Protein AF-A0A9W9TQ96-F1 (afdb_monomer)

Radius of gyration: 59.5 Å; Cα contacts (8 Å, |Δi|>4): 85; chains: 1; bounding box: 110×72×199 Å

Solvent-accessible surface area (backbone atoms only — not comparable to full-atom values): 18310 Å² total; per-residue (Å²): 114,75,78,74,66,70,73,60,79,77,81,79,85,74,82,75,82,78,77,88,79,83,79,90,72,86,70,76,79,71,71,74,72,72,69,78,64,53,67,69,57,56,53,45,54,52,48,52,52,51,49,52,49,50,51,54,54,51,74,69,47,56,66,54,67,71,70,69,52,92,70,80,41,70,44,57,50,63,65,48,47,53,54,26,65,69,45,84,51,71,67,60,19,51,51,42,42,51,51,49,42,52,51,49,45,45,49,68,76,59,58,52,93,82,51,45,74,45,73,85,66,69,81,80,81,86,76,59,67,68,59,55,51,50,50,52,51,49,53,52,51,54,54,67,30,71,71,42,44,54,51,50,50,54,46,59,71,44,40,63,58,54,49,49,69,74,49,71,83,47,58,92,92,72,55,78,90,61,68,81,89,61,73,78,46,65,65,58,56,50,51,50,52,48,52,53,50,50,53,49,50,52,52,49,50,57,48,49,54,52,47,54,55,48,50,55,51,48,46,67,69,42,43,62,55,52,52,51,49,53,53,51,51,50,52,52,51,52,49,61,63,46,50,58,54,54,49,53,51,49,52,52,50,52,53,48,51,55,53,48,55,53,49,50,52,54,51,51,51,51,52,52,52,52,51,53,51,50,52,50,54,50,49,54,50,51,52,51,49,49,53,54,46,52,55,48,52,49,51,49,56,54,47,61,67,70,75,64,87,135

Structure (mmCIF, N/CA/C/O backbone):
data_AF-A0A9W9TQ96-F1
#
_entry.id   AF-A0A9W9TQ96-F1
#
loop_
_atom_site.group_PDB
_atom_site.id
_atom_site.type_symbol
_atom_site.label_atom_id
_atom_site.label_alt_id
_atom_site.label_comp_id
_atom_site.label_asym_id
_atom_site.label_entity_id
_atom_site.label_seq_id
_atom_site.pdbx_PDB_ins_code
_atom_site.Cartn_x
_atom_site.Cartn_y
_atom_site.Cartn_z
_atom_site.occupancy
_atom_site.B_iso_or_equiv
_atom_site.auth_seq_id
_atom_site.auth_comp_id
_atom_site.auth_asym_id
_atom_site.auth_atom_id
_atom_site.pdbx_PDB_model_num
ATOM 1 N N . MET A 1 1 ? -35.117 -12.604 -42.918 1.00 52.28 1 MET A N 1
ATOM 2 C CA . MET A 1 1 ? -34.162 -13.330 -43.789 1.00 52.28 1 MET A CA 1
ATOM 3 C C . MET A 1 1 ? -34.848 -14.292 -44.761 1.00 52.28 1 MET A C 1
ATOM 5 O O . MET A 1 1 ? -34.537 -14.222 -45.936 1.00 52.28 1 MET A O 1
ATOM 9 N N . ARG A 1 2 ? -35.831 -15.108 -44.345 1.00 55.12 2 ARG A N 1
ATOM 10 C CA . ARG A 1 2 ? -36.585 -15.999 -45.261 1.00 55.12 2 ARG A CA 1
ATOM 11 C C . ARG A 1 2 ? -37.381 -15.284 -46.371 1.00 55.12 2 ARG A C 1
ATOM 13 O O . ARG A 1 2 ? -37.448 -15.789 -47.480 1.00 55.12 2 ARG A O 1
ATOM 20 N N . SER A 1 3 ? -37.916 -14.089 -46.113 1.00 61.00 3 SER A N 1
ATOM 21 C CA . SER A 1 3 ? -38.713 -13.326 -47.092 1.00 61.00 3 SER A CA 1
ATOM 22 C C . SER A 1 3 ? -37.901 -12.654 -48.208 1.00 61.00 3 SER A C 1
ATOM 24 O O . SER A 1 3 ? -38.461 -12.354 -49.253 1.00 61.00 3 SER A O 1
ATOM 26 N N . LYS A 1 4 ? -36.589 -12.443 -48.018 1.00 59.44 4 LYS A N 1
ATOM 27 C CA . LYS A 1 4 ? -35.688 -11.864 -49.038 1.00 59.44 4 LYS A CA 1
ATOM 28 C C . LYS A 1 4 ? -35.038 -12.918 -49.948 1.00 59.44 4 LYS A C 1
ATOM 30 O O . LYS A 1 4 ? -34.460 -12.559 -50.961 1.00 59.44 4 LYS A O 1
ATOM 35 N N . LEU A 1 5 ? -35.131 -14.201 -49.591 1.00 63.69 5 LEU A N 1
ATOM 36 C CA . LEU A 1 5 ? -34.611 -15.322 -50.389 1.00 63.69 5 LEU A CA 1
ATOM 37 C C . LEU A 1 5 ? -35.667 -15.905 -51.343 1.00 63.69 5 LEU A C 1
ATOM 39 O O . LEU A 1 5 ? -35.321 -16.613 -52.279 1.00 63.69 5 LEU A O 1
ATOM 43 N N . ALA A 1 6 ? -36.947 -15.586 -51.129 1.00 67.94 6 ALA A N 1
ATOM 44 C CA . ALA A 1 6 ? -38.057 -16.033 -51.972 1.00 67.94 6 ALA A CA 1
ATOM 45 C C . ALA A 1 6 ? -38.288 -15.149 -53.216 1.00 67.94 6 ALA A C 1
ATOM 47 O O . ALA A 1 6 ? -39.098 -15.501 -54.067 1.00 67.94 6 ALA A O 1
ATOM 48 N N . SER A 1 7 ? -37.598 -14.006 -53.326 1.00 66.44 7 SER A N 1
ATOM 49 C CA . SER A 1 7 ? -37.696 -13.077 -54.463 1.00 66.44 7 SER A CA 1
ATOM 50 C C . SER A 1 7 ? -36.652 -13.330 -55.554 1.00 66.44 7 SER A C 1
ATOM 52 O O . SER A 1 7 ? -36.502 -12.506 -56.454 1.00 66.44 7 SER A O 1
ATOM 54 N N . LEU A 1 8 ? -35.892 -14.424 -55.465 1.00 69.94 8 LEU A N 1
ATOM 55 C CA . LEU A 1 8 ? -34.982 -14.816 -56.534 1.00 69.94 8 LEU A CA 1
ATOM 56 C C . LEU A 1 8 ? -35.781 -15.510 -57.652 1.00 69.94 8 LEU A C 1
ATOM 58 O O . LEU A 1 8 ? -36.627 -16.357 -57.353 1.00 69.94 8 LEU A O 1
ATOM 62 N N . PRO A 1 9 ? -35.550 -15.162 -58.931 1.00 71.00 9 PRO A N 1
ATOM 63 C CA . PRO A 1 9 ? -36.181 -15.839 -60.058 1.00 71.00 9 PRO A CA 1
ATOM 64 C C . PRO A 1 9 ? -35.856 -17.334 -60.012 1.00 71.00 9 PRO A C 1
ATOM 66 O O . PRO A 1 9 ? -34.697 -17.706 -59.827 1.00 71.00 9 PRO A O 1
ATOM 69 N N . LYS A 1 10 ? -36.871 -18.192 -60.167 1.00 59.75 10 LYS A N 1
ATOM 70 C CA . LYS A 1 10 ? -36.666 -19.646 -60.220 1.00 59.75 10 LYS A CA 1
ATOM 71 C C . LYS A 1 10 ? -35.694 -19.973 -61.368 1.00 59.75 10 LYS A C 1
ATOM 73 O O . LYS A 1 10 ? -35.897 -19.442 -62.465 1.00 59.75 10 LYS A O 1
ATOM 78 N N . PRO A 1 11 ? -34.646 -20.783 -61.132 1.00 55.72 11 PRO A N 1
ATOM 79 C CA . PRO A 1 11 ? -33.676 -21.122 -62.165 1.00 55.72 11 PRO A CA 1
ATOM 80 C C . PRO A 1 11 ? -34.399 -21.803 -63.330 1.00 55.72 11 PRO A C 1
ATOM 82 O O . PRO A 1 11 ? -35.224 -22.690 -63.121 1.00 55.72 11 PRO A O 1
ATOM 85 N N . LYS A 1 12 ? -34.137 -21.327 -64.550 1.00 55.12 12 LYS A N 1
ATOM 86 C CA . LYS A 1 12 ? -34.630 -21.957 -65.776 1.00 55.12 12 LYS A CA 1
ATOM 87 C C . LYS A 1 12 ? -33.955 -23.318 -65.893 1.00 55.12 12 LYS A C 1
ATOM 89 O O . LYS A 1 12 ? -32.728 -23.373 -65.901 1.00 55.12 12 LYS A O 1
ATOM 94 N N . GLU A 1 13 ? -34.745 -24.381 -65.975 1.00 44.72 13 GLU A N 1
ATOM 95 C CA . GLU A 1 13 ? -34.245 -25.699 -66.349 1.00 44.72 13 GLU A CA 1
ATOM 96 C C . GLU A 1 13 ? -33.780 -25.621 -67.803 1.00 44.72 13 GLU A C 1
ATOM 98 O O . GLU A 1 13 ? -34.578 -25.547 -68.733 1.00 44.72 13 GLU A O 1
ATOM 103 N N . THR A 1 14 ? -32.471 -25.504 -67.993 1.00 50.50 14 THR A N 1
ATOM 104 C CA . THR A 1 14 ? -31.840 -25.799 -69.273 1.00 50.50 14 THR A CA 1
ATOM 105 C C . THR A 1 14 ? -31.638 -27.303 -69.304 1.00 50.50 14 THR A C 1
ATOM 107 O O . THR A 1 14 ? -30.780 -27.823 -68.590 1.00 50.50 14 THR A O 1
ATOM 110 N N . GLU A 1 15 ? -32.476 -27.982 -70.078 1.00 45.94 15 GLU A N 1
ATOM 111 C CA . GLU A 1 15 ? -32.269 -29.359 -70.506 1.00 45.94 15 GLU A CA 1
ATOM 112 C C . GLU A 1 15 ? -30.919 -29.411 -71.228 1.00 45.94 15 GLU A C 1
ATOM 114 O O . GLU A 1 15 ? -30.747 -28.847 -72.307 1.00 45.94 15 GLU A O 1
ATOM 119 N N . TRP A 1 16 ? -29.919 -30.000 -70.578 1.00 53.12 16 TRP A N 1
ATOM 120 C CA . TRP A 1 16 ? -28.674 -30.347 -71.242 1.00 53.12 16 TRP A CA 1
ATOM 121 C C . TRP A 1 16 ? -28.936 -31.663 -71.971 1.00 53.12 16 TRP A C 1
ATOM 123 O O . TRP A 1 16 ? -28.964 -32.721 -71.343 1.00 53.12 16 TRP A O 1
ATOM 133 N N . GLU A 1 17 ? -29.192 -31.577 -73.279 1.00 46.12 17 GLU A N 1
ATOM 134 C CA . GLU A 1 17 ? -29.116 -32.717 -74.193 1.00 46.12 17 GLU A CA 1
ATOM 135 C C . GLU A 1 17 ? -27.707 -33.309 -74.078 1.00 46.12 17 GLU A C 1
ATOM 137 O O . GLU A 1 17 ? -26.712 -32.721 -74.503 1.00 46.12 17 GLU A O 1
ATOM 142 N N . LEU A 1 18 ? -27.625 -34.447 -73.394 1.00 46.25 18 LEU A N 1
ATOM 143 C CA . LEU A 1 18 ? -26.407 -35.216 -73.224 1.00 46.25 18 LEU A CA 1
ATOM 144 C C . LEU A 1 18 ? -26.160 -35.966 -74.539 1.00 46.25 18 LEU A C 1
ATOM 146 O O . LEU A 1 18 ? -26.698 -37.053 -74.746 1.00 46.25 18 LEU A O 1
ATOM 150 N N . GLU A 1 19 ? -25.398 -35.353 -75.445 1.00 50.72 19 GLU A N 1
ATOM 151 C CA . GLU A 1 19 ? -24.844 -36.042 -76.610 1.00 50.72 19 GLU A CA 1
ATOM 152 C C . GLU A 1 19 ? -24.034 -37.265 -76.156 1.00 50.72 19 GLU A C 1
ATOM 154 O O . GLU A 1 19 ? -23.197 -37.207 -75.251 1.00 50.72 19 GLU A O 1
ATOM 159 N N . GLU A 1 20 ? -24.349 -38.384 -76.799 1.00 48.75 20 GLU A N 1
ATOM 160 C CA . GLU A 1 20 ? -23.811 -39.720 -76.597 1.00 48.75 20 GLU A CA 1
ATOM 161 C C . GLU A 1 20 ? -22.274 -39.763 -76.654 1.00 48.75 20 GLU A C 1
ATOM 163 O O . GLU A 1 20 ? -21.651 -39.338 -77.627 1.00 48.75 20 GLU A O 1
ATOM 168 N N . LEU A 1 21 ? -21.662 -40.397 -75.648 1.00 46.16 21 LEU A N 1
ATOM 169 C CA . LEU A 1 21 ? -20.335 -41.007 -75.757 1.00 46.16 21 LEU A CA 1
ATOM 170 C C . LEU A 1 21 ? -20.394 -42.470 -75.266 1.00 46.16 21 LEU A C 1
ATOM 172 O O . LEU A 1 21 ? -21.213 -42.805 -74.408 1.00 46.16 21 LEU A O 1
ATOM 176 N N . PRO A 1 22 ? -19.573 -43.360 -75.852 1.00 45.88 22 PRO A N 1
ATOM 177 C CA . PRO A 1 22 ? -19.890 -44.769 -76.042 1.00 45.88 22 PRO A CA 1
ATOM 178 C C . PRO A 1 22 ? -19.581 -45.661 -74.837 1.00 45.88 22 PRO A C 1
ATOM 180 O O . PRO A 1 22 ? -18.545 -45.523 -74.195 1.00 45.88 22 PRO A O 1
ATOM 183 N N . SER A 1 23 ? -20.482 -46.627 -74.633 1.00 38.91 23 SER A N 1
ATOM 184 C CA . SER A 1 23 ? -20.303 -47.964 -74.041 1.00 38.91 23 SER A CA 1
ATOM 185 C C . SER A 1 23 ? -19.209 -48.151 -72.979 1.00 38.91 23 SER A C 1
ATOM 187 O O . SER A 1 23 ? -18.040 -48.373 -73.288 1.00 38.91 23 SER A O 1
ATOM 189 N N . GLU A 1 24 ? -19.667 -48.207 -71.730 1.00 50.03 24 GLU A N 1
ATOM 190 C CA . GLU A 1 24 ? -19.480 -49.351 -70.827 1.00 50.03 24 GLU A CA 1
ATOM 191 C C . GLU A 1 24 ? -18.113 -50.059 -70.902 1.00 50.03 24 GLU A C 1
ATOM 193 O O . GLU A 1 24 ? -17.922 -51.100 -71.528 1.00 50.03 24 GLU A O 1
ATOM 198 N N . SER A 1 25 ? -17.153 -49.515 -70.165 1.00 41.09 25 SER A N 1
ATOM 199 C CA . SER A 1 25 ? -16.171 -50.323 -69.454 1.00 41.09 25 SER A CA 1
ATOM 200 C C . SER A 1 25 ? -16.275 -49.916 -67.996 1.00 41.09 25 SER A C 1
ATOM 202 O O . SER A 1 25 ? -16.004 -48.771 -67.645 1.00 41.09 25 SER A O 1
ATOM 204 N N . ALA A 1 26 ? -16.765 -50.835 -67.168 1.00 49.34 26 ALA A N 1
ATOM 205 C CA . ALA A 1 26 ? -16.783 -50.685 -65.726 1.00 49.34 26 ALA A CA 1
ATOM 206 C C . ALA A 1 26 ? -15.335 -50.544 -65.238 1.00 49.34 26 ALA A C 1
ATOM 208 O O . ALA A 1 26 ? -14.650 -51.540 -65.001 1.00 49.34 26 ALA A O 1
ATOM 209 N N . GLU A 1 27 ? -14.854 -49.308 -65.115 1.00 43.41 27 GLU A N 1
ATOM 210 C CA . GLU A 1 27 ? -13.707 -49.049 -64.262 1.00 43.41 27 GLU A CA 1
ATOM 211 C C . GLU A 1 27 ? -14.123 -49.458 -62.850 1.00 43.41 27 GLU A C 1
ATOM 213 O O . GLU A 1 27 ? -15.195 -49.050 -62.382 1.00 43.41 27 GLU A O 1
ATOM 218 N N . PRO A 1 28 ? -13.341 -50.314 -62.172 1.00 42.97 28 PRO A N 1
ATOM 219 C CA . PRO A 1 28 ? -13.634 -50.615 -60.793 1.00 42.97 28 PRO A CA 1
ATOM 220 C C . PRO A 1 28 ? -13.604 -49.273 -60.076 1.00 42.97 28 PRO A C 1
ATOM 222 O O . PRO A 1 28 ? -12.604 -48.555 -60.130 1.00 42.97 28 PRO A O 1
ATOM 225 N N . ALA A 1 29 ? -14.698 -48.936 -59.398 1.00 41.59 29 ALA A N 1
ATOM 226 C CA . ALA A 1 29 ? -14.601 -48.084 -58.239 1.00 41.59 29 ALA A CA 1
ATOM 227 C C . ALA A 1 29 ? -13.576 -48.775 -57.337 1.00 41.59 29 ALA A C 1
ATOM 229 O O . ALA A 1 29 ? -13.912 -49.681 -56.573 1.00 41.59 29 ALA A O 1
ATOM 230 N N . ALA A 1 30 ? -12.301 -48.409 -57.487 1.00 44.56 30 ALA A N 1
ATOM 231 C CA . 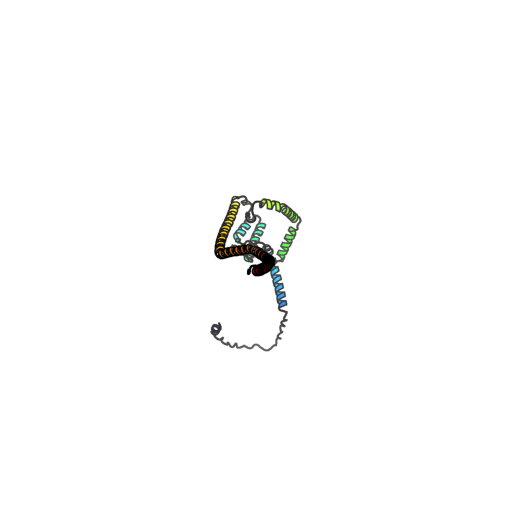ALA A 1 30 ? -11.353 -48.511 -56.415 1.00 44.56 30 ALA A CA 1
ATOM 232 C C . ALA A 1 30 ? -12.035 -47.695 -55.331 1.00 44.56 30 ALA A C 1
ATOM 234 O O . ALA A 1 30 ? -12.035 -46.464 -55.363 1.00 44.56 30 ALA A O 1
ATOM 235 N N . ALA A 1 31 ? -12.739 -48.405 -54.450 1.00 42.69 31 ALA A N 1
ATOM 236 C CA . ALA A 1 31 ? -12.974 -47.941 -53.117 1.00 42.69 31 ALA A CA 1
ATOM 237 C C . ALA A 1 31 ? -11.596 -47.460 -52.692 1.00 42.69 31 ALA A C 1
ATOM 239 O O . ALA A 1 31 ? -10.690 -48.258 -52.449 1.00 42.69 31 ALA A O 1
ATOM 240 N N . VAL A 1 32 ? -11.394 -46.144 -52.741 1.00 45.34 32 VAL A N 1
ATOM 241 C CA . VAL A 1 32 ? -10.416 -45.523 -51.884 1.00 45.34 32 VAL A CA 1
ATOM 242 C C . VAL A 1 32 ? -10.944 -45.957 -50.537 1.00 45.34 32 VAL A C 1
ATOM 244 O O . VAL A 1 32 ? -11.938 -45.417 -50.049 1.00 45.34 32 VAL A O 1
ATOM 247 N N . GLU A 1 33 ? -10.388 -47.054 -50.023 1.00 42.75 33 GLU A N 1
ATOM 248 C CA . GLU A 1 33 ? -10.386 -47.320 -48.610 1.00 42.75 33 GLU A CA 1
ATOM 249 C C . GLU A 1 33 ? -9.814 -46.027 -48.053 1.00 42.75 33 GLU A C 1
ATOM 251 O O . GLU A 1 33 ? -8.604 -45.793 -48.041 1.00 42.75 33 GLU A O 1
ATOM 256 N N . TYR A 1 34 ? -10.709 -45.114 -47.680 1.00 45.31 34 TYR A N 1
ATOM 257 C CA . TYR A 1 34 ? -10.423 -44.185 -46.627 1.00 45.31 34 TYR A CA 1
ATOM 258 C C . TYR A 1 34 ? -10.125 -45.124 -45.471 1.00 45.31 34 TYR A C 1
ATOM 260 O O . TYR A 1 34 ? -11.027 -45.540 -44.751 1.00 45.31 34 TYR A O 1
ATOM 268 N N . SER A 1 35 ? -8.861 -45.544 -45.349 1.00 49.97 35 SER A N 1
ATOM 269 C CA . SER A 1 35 ? -8.379 -45.909 -44.044 1.00 49.97 35 SER A CA 1
ATOM 270 C C . SER A 1 35 ? -8.707 -44.669 -43.230 1.00 49.97 35 SER A C 1
ATOM 272 O O . SER A 1 35 ? -8.242 -43.547 -43.495 1.00 49.97 35 SER A O 1
ATOM 274 N N . GLU A 1 36 ? -9.665 -44.838 -42.333 1.00 56.38 36 GLU A N 1
ATOM 275 C CA . GLU A 1 36 ? -9.850 -43.958 -41.206 1.00 56.38 36 GLU A CA 1
ATOM 276 C C . GLU A 1 36 ? -8.570 -44.115 -40.374 1.00 56.38 36 GLU A C 1
ATOM 278 O O . GLU A 1 36 ? -8.568 -44.714 -39.309 1.00 56.38 36 GLU A O 1
ATOM 283 N N . GLU A 1 37 ? -7.425 -43.656 -40.901 1.00 53.69 37 GLU A N 1
ATOM 284 C CA . GLU A 1 37 ? -6.328 -43.251 -40.043 1.00 53.69 37 GLU A CA 1
ATOM 285 C C . GLU A 1 37 ? -6.972 -42.273 -39.071 1.00 53.69 37 GLU A C 1
ATOM 287 O O . GLU A 1 37 ? -7.575 -41.278 -39.502 1.00 53.69 37 GLU A O 1
ATOM 292 N N . ASP A 1 38 ? -6.884 -42.613 -37.787 1.00 62.41 38 ASP A N 1
ATOM 293 C CA . ASP A 1 38 ? -7.354 -41.800 -36.679 1.00 62.41 38 ASP A CA 1
ATOM 294 C C . ASP A 1 38 ? -7.039 -40.339 -36.999 1.00 62.41 38 ASP A C 1
ATOM 296 O O . ASP A 1 38 ? -5.879 -39.979 -37.230 1.00 62.41 38 ASP A O 1
ATOM 300 N N . SER A 1 39 ? -8.054 -39.473 -37.040 1.00 73.50 39 SER A N 1
ATOM 301 C CA . SER A 1 39 ? -7.853 -38.045 -37.329 1.00 73.50 39 SER A CA 1
ATOM 302 C C . SER A 1 39 ? -6.776 -37.444 -36.414 1.00 73.50 39 SER A C 1
ATOM 304 O O . SER A 1 39 ? -6.005 -36.579 -36.820 1.00 73.50 39 SER A O 1
ATOM 306 N N . ALA A 1 40 ? -6.631 -38.010 -35.211 1.00 75.44 40 ALA A N 1
ATOM 307 C CA . ALA A 1 40 ? -5.583 -37.710 -34.250 1.00 75.44 40 ALA A CA 1
ATOM 308 C C . ALA A 1 40 ? -4.144 -38.002 -34.733 1.00 75.44 40 ALA A C 1
ATOM 310 O O . ALA A 1 40 ? -3.223 -37.299 -34.315 1.00 75.44 40 ALA A O 1
ATOM 311 N N . GLU A 1 41 ? -3.906 -39.016 -35.569 1.00 79.25 41 GLU A N 1
ATOM 312 C CA . GLU A 1 41 ? -2.582 -39.333 -36.126 1.00 79.25 41 GLU A CA 1
ATOM 313 C C . GLU A 1 41 ? -2.201 -38.402 -37.280 1.00 79.25 41 GLU A C 1
ATOM 315 O O . GLU A 1 41 ? -1.065 -37.917 -37.323 1.00 79.25 41 GLU A O 1
ATOM 320 N N . ARG A 1 42 ? -3.155 -38.067 -38.160 1.00 79.88 42 ARG A N 1
ATOM 321 C CA . ARG A 1 42 ? -2.953 -37.051 -39.209 1.00 79.88 42 ARG A CA 1
ATOM 322 C C . ARG A 1 42 ? -2.683 -35.680 -38.602 1.00 79.88 42 ARG A C 1
ATOM 324 O O . ARG A 1 42 ? -1.671 -35.063 -38.932 1.00 79.88 42 ARG A O 1
ATOM 331 N N . ASP A 1 43 ? -3.497 -35.275 -37.629 1.00 83.19 43 ASP A N 1
ATOM 332 C CA . ASP A 1 43 ? -3.316 -34.013 -36.912 1.00 83.19 43 ASP A CA 1
ATOM 333 C C . ASP A 1 43 ? -1.978 -33.971 -36.169 1.00 83.19 43 ASP A C 1
ATOM 335 O O . ASP A 1 43 ? -1.400 -32.902 -35.990 1.00 83.19 43 ASP A O 1
ATOM 339 N N . ARG A 1 44 ? -1.477 -35.110 -35.675 1.00 84.94 44 ARG A N 1
ATOM 340 C CA . ARG A 1 44 ? -0.171 -35.187 -35.003 1.00 84.94 44 ARG A CA 1
ATOM 341 C C . ARG A 1 44 ? 0.969 -35.001 -35.995 1.00 84.94 44 ARG A C 1
ATOM 343 O O . ARG A 1 44 ? 1.848 -34.185 -35.748 1.00 84.94 44 ARG A O 1
ATOM 350 N N . ARG A 1 45 ? 0.919 -35.686 -37.140 1.00 85.12 45 ARG A N 1
ATOM 351 C CA . ARG A 1 45 ? 1.918 -35.554 -38.210 1.00 85.12 45 ARG A CA 1
ATOM 352 C C . ARG A 1 45 ? 1.941 -34.139 -38.790 1.00 85.12 45 ARG A C 1
ATOM 354 O O . ARG A 1 45 ? 3.017 -33.590 -39.015 1.00 85.12 45 ARG A O 1
ATOM 361 N N . GLU A 1 46 ? 0.773 -33.533 -38.995 1.00 87.06 46 GLU A N 1
ATOM 362 C CA . GLU A 1 46 ? 0.660 -32.155 -39.476 1.00 87.06 46 GLU A CA 1
ATOM 363 C C . GLU A 1 46 ? 1.153 -31.148 -38.432 1.00 87.06 46 GLU A C 1
AT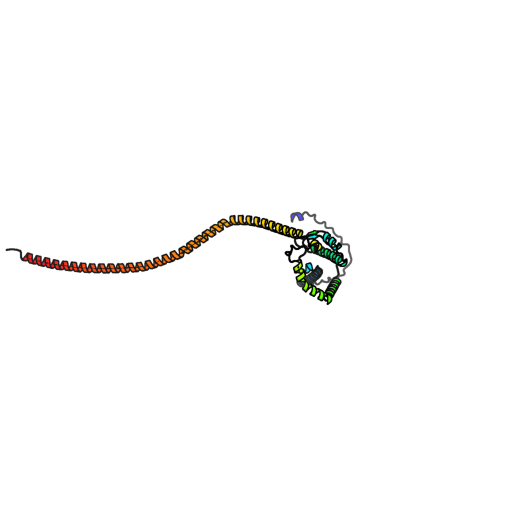OM 365 O O . GLU A 1 46 ? 1.901 -30.230 -38.774 1.00 87.06 46 GLU A O 1
ATOM 370 N N . ARG A 1 47 ? 0.819 -31.349 -37.149 1.00 86.19 47 ARG A N 1
ATOM 371 C CA . ARG A 1 47 ? 1.367 -30.541 -36.050 1.00 86.19 47 ARG A CA 1
ATOM 372 C C . ARG A 1 47 ? 2.885 -30.638 -35.985 1.00 86.19 47 ARG A C 1
ATOM 374 O O . ARG A 1 47 ? 3.539 -29.604 -35.992 1.00 86.19 47 ARG A O 1
ATOM 381 N N . GLU A 1 48 ? 3.455 -31.838 -36.026 1.00 90.75 48 GLU A N 1
ATOM 382 C CA . GLU A 1 48 ? 4.908 -32.031 -36.021 1.00 90.75 48 GLU A CA 1
ATOM 383 C C . GLU A 1 48 ? 5.585 -31.402 -37.247 1.00 90.75 48 GLU A C 1
ATOM 385 O O . GLU A 1 48 ? 6.650 -30.796 -37.126 1.00 90.75 48 GLU A O 1
ATOM 390 N N . ALA A 1 49 ? 4.984 -31.516 -38.434 1.00 90.00 49 ALA A N 1
ATOM 391 C CA . ALA A 1 49 ? 5.498 -30.881 -39.645 1.00 90.00 49 ALA A CA 1
ATOM 392 C C . ALA A 1 49 ? 5.450 -29.349 -39.537 1.00 90.00 49 ALA A C 1
ATOM 394 O O . ALA A 1 49 ? 6.425 -28.672 -39.872 1.00 90.00 49 ALA A O 1
ATOM 395 N N . ARG A 1 50 ? 4.349 -28.803 -39.009 1.00 88.12 50 ARG A N 1
ATOM 396 C CA . ARG A 1 50 ? 4.173 -27.368 -38.776 1.00 88.12 50 ARG A CA 1
ATOM 397 C C . ARG A 1 50 ? 5.128 -26.842 -37.710 1.00 88.12 50 ARG A C 1
ATOM 399 O O . ARG A 1 50 ? 5.693 -25.769 -37.891 1.00 88.12 50 ARG A O 1
ATOM 406 N N . GLU A 1 51 ? 5.349 -27.588 -36.635 1.00 88.88 51 GLU A N 1
ATOM 407 C CA . GLU A 1 51 ? 6.305 -27.248 -35.582 1.00 88.88 51 GLU A CA 1
ATOM 408 C C . GLU A 1 51 ? 7.742 -27.289 -36.102 1.00 88.88 51 GLU A C 1
ATOM 410 O O . GLU A 1 51 ? 8.496 -26.349 -35.866 1.00 88.88 51 GLU A O 1
ATOM 415 N N . LYS A 1 52 ? 8.120 -28.311 -36.881 1.00 87.75 52 LYS A N 1
ATOM 416 C CA . LYS A 1 52 ? 9.440 -28.380 -37.531 1.00 87.75 52 LYS A CA 1
ATOM 417 C C . LYS A 1 52 ? 9.651 -27.220 -38.503 1.00 87.75 52 LYS A C 1
ATOM 419 O O . LYS A 1 52 ? 10.718 -26.607 -38.492 1.00 87.75 52 LYS A O 1
ATOM 424 N N . ALA A 1 53 ? 8.639 -26.881 -39.303 1.00 86.75 53 ALA A N 1
ATOM 425 C CA . ALA A 1 53 ? 8.681 -25.726 -40.195 1.00 86.75 53 ALA A CA 1
ATOM 426 C C . ALA A 1 53 ? 8.806 -24.410 -39.411 1.00 86.75 53 ALA A C 1
ATOM 428 O O . ALA A 1 53 ? 9.667 -23.592 -39.728 1.00 86.75 53 ALA A O 1
ATOM 429 N N . ALA A 1 54 ? 8.030 -24.237 -38.338 1.00 86.75 54 ALA A N 1
ATOM 430 C CA . ALA A 1 54 ? 8.097 -23.060 -37.478 1.00 86.75 54 ALA A CA 1
ATOM 431 C C . ALA A 1 54 ? 9.455 -22.936 -36.768 1.00 86.75 54 ALA A C 1
ATOM 433 O O . ALA A 1 54 ? 10.009 -21.843 -36.696 1.00 86.75 54 ALA A O 1
ATOM 434 N N . GLN A 1 55 ? 10.036 -24.041 -36.295 1.00 86.06 55 GLN A N 1
ATOM 435 C CA . GLN A 1 55 ? 11.377 -24.060 -35.704 1.00 86.06 55 GLN A CA 1
ATOM 436 C C . GLN A 1 55 ? 12.455 -23.708 -36.734 1.00 86.06 55 GLN A C 1
ATOM 438 O O . GLN A 1 55 ? 13.376 -22.953 -36.421 1.00 86.06 55 GLN A O 1
ATOM 443 N N . ALA A 1 56 ? 12.346 -24.217 -37.965 1.00 85.31 56 ALA A N 1
ATOM 444 C CA . ALA A 1 56 ? 13.257 -23.861 -39.048 1.00 85.31 56 ALA A CA 1
ATOM 445 C C . ALA A 1 56 ? 13.138 -22.372 -39.413 1.00 85.31 56 ALA A C 1
ATOM 447 O O . ALA A 1 56 ? 14.149 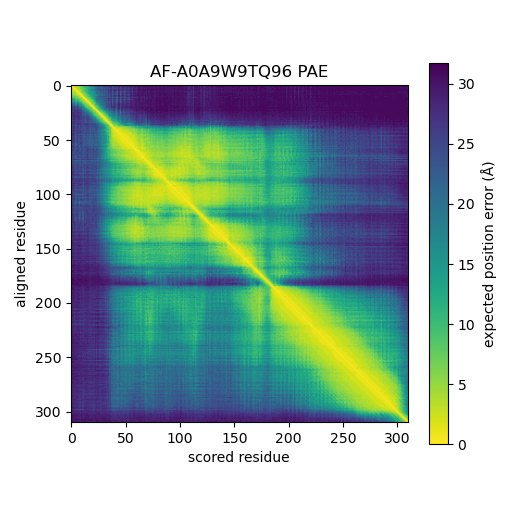-21.688 -39.556 1.00 85.31 56 ALA A O 1
ATOM 448 N N . GLU A 1 57 ? 11.918 -21.835 -39.492 1.00 85.00 57 GLU A N 1
ATOM 449 C CA . GLU A 1 57 ? 11.690 -20.404 -39.706 1.00 85.00 57 GLU A CA 1
ATOM 450 C C . GLU A 1 57 ? 12.200 -19.545 -38.550 1.00 85.00 57 GLU A C 1
ATOM 452 O O . GLU A 1 57 ? 12.760 -18.480 -38.798 1.00 85.00 57 GLU A O 1
ATOM 457 N N . PHE A 1 58 ? 12.046 -20.001 -37.306 1.00 86.12 58 PHE A N 1
ATOM 458 C CA . PHE A 1 58 ? 12.539 -19.309 -36.118 1.00 86.12 58 PHE A CA 1
ATOM 459 C C . PHE A 1 58 ? 14.070 -19.230 -36.110 1.00 86.12 58 PHE A C 1
ATOM 461 O O . PHE A 1 58 ? 14.623 -18.151 -35.912 1.00 86.12 58 PHE A O 1
ATOM 468 N N . LYS A 1 59 ? 14.759 -20.337 -36.429 1.00 86.00 59 LYS A N 1
ATOM 469 C CA . LYS A 1 59 ? 16.231 -20.399 -36.544 1.00 86.00 59 LYS A CA 1
ATOM 470 C C . LYS A 1 59 ? 16.808 -19.495 -37.642 1.00 86.00 59 LYS A C 1
ATOM 472 O O . LYS A 1 59 ? 17.988 -19.134 -37.566 1.00 86.00 59 LYS A O 1
ATOM 477 N N 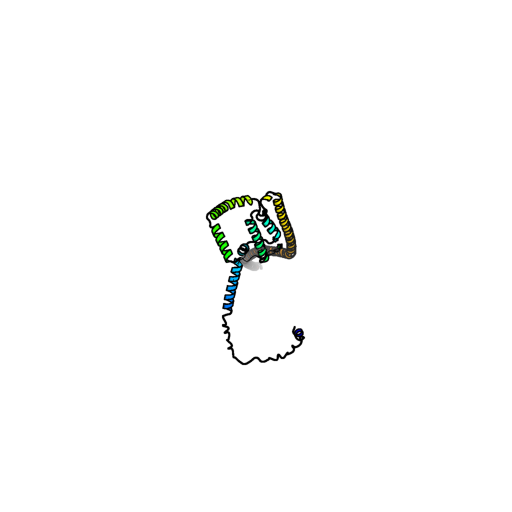. ARG A 1 60 ? 15.991 -19.150 -38.646 1.00 84.19 60 ARG A N 1
ATOM 478 C CA . ARG A 1 60 ? 16.325 -18.213 -39.731 1.00 84.19 60 ARG A CA 1
ATOM 479 C C . ARG A 1 60 ? 16.096 -16.743 -39.367 1.00 84.19 60 ARG A C 1
ATOM 481 O O . ARG A 1 60 ? 16.610 -15.884 -40.073 1.00 84.19 60 ARG A O 1
ATOM 488 N N . GLN A 1 61 ? 15.334 -16.441 -38.312 1.00 86.12 61 GLN A N 1
ATOM 489 C CA . GLN A 1 61 ? 15.165 -15.057 -37.850 1.00 86.12 61 GLN A CA 1
ATOM 490 C C . GLN A 1 61 ? 16.460 -14.517 -37.234 1.00 86.12 61 GLN A C 1
ATOM 492 O O . GLN A 1 61 ? 17.391 -15.274 -36.948 1.00 86.12 61 GLN A O 1
ATOM 497 N N . SER A 1 62 ? 16.505 -13.210 -36.980 1.00 87.75 62 SER A N 1
ATOM 498 C CA . SER A 1 62 ? 17.632 -12.580 -36.296 1.00 87.75 62 SER A CA 1
ATOM 499 C C . SER A 1 62 ? 17.855 -13.135 -34.885 1.00 87.75 62 SER A C 1
ATOM 501 O O . SER A 1 62 ? 16.932 -13.590 -34.200 1.00 87.75 62 SER A O 1
ATOM 503 N N . GLN A 1 63 ? 19.098 -13.047 -34.407 1.00 88.38 63 GLN A N 1
ATOM 504 C CA . GLN A 1 63 ? 19.438 -13.462 -33.044 1.00 88.38 63 GLN A CA 1
ATOM 505 C C . GLN A 1 63 ? 18.740 -12.603 -31.981 1.00 88.38 63 GLN A C 1
ATOM 507 O O . GLN A 1 63 ? 18.367 -13.124 -30.932 1.00 88.38 63 GLN A O 1
ATOM 512 N N . ALA A 1 64 ? 18.519 -11.312 -32.252 1.00 88.06 64 ALA A N 1
ATOM 513 C CA . ALA A 1 64 ? 17.792 -10.422 -31.347 1.00 88.06 64 ALA A CA 1
ATOM 514 C C . ALA A 1 64 ? 16.343 -10.892 -31.142 1.00 88.06 64 ALA A C 1
ATOM 516 O O . ALA A 1 64 ? 15.858 -10.922 -30.010 1.00 88.06 64 ALA A O 1
ATOM 517 N N . TYR A 1 65 ? 15.677 -11.332 -32.218 1.00 86.62 65 TYR A N 1
ATOM 518 C CA . TYR A 1 65 ? 14.349 -11.936 -32.136 1.00 86.62 65 TYR A CA 1
ATOM 519 C C . TYR A 1 65 ? 14.373 -13.275 -31.388 1.00 86.62 65 TYR A C 1
ATOM 521 O O . TYR A 1 65 ? 13.556 -13.488 -30.494 1.00 86.62 65 TYR A O 1
ATOM 529 N N . GLN A 1 66 ? 15.338 -14.150 -31.693 1.00 89.56 66 GLN A N 1
ATOM 530 C CA . GLN A 1 66 ? 15.443 -15.470 -31.059 1.00 89.56 66 GLN A CA 1
ATOM 531 C C . GLN A 1 66 ? 15.699 -15.400 -29.548 1.00 89.56 66 GLN A C 1
ATOM 533 O O . GLN A 1 66 ? 15.173 -16.215 -28.794 1.00 89.56 66 GLN A O 1
ATOM 538 N N . ARG A 1 67 ? 16.501 -14.426 -29.105 1.00 90.06 67 ARG A N 1
ATOM 539 C CA . ARG A 1 67 ? 16.877 -14.233 -27.695 1.00 90.06 67 ARG A CA 1
ATOM 540 C C . ARG A 1 67 ? 15.891 -13.358 -26.914 1.00 90.06 67 ARG A C 1
ATOM 542 O O . ARG A 1 67 ? 16.098 -13.152 -25.724 1.00 90.06 67 ARG A O 1
ATOM 549 N N . GLY A 1 68 ? 14.848 -12.833 -27.563 1.00 86.88 68 GLY A N 1
ATOM 550 C CA . GLY A 1 68 ? 13.871 -11.949 -26.922 1.00 86.88 68 GLY A CA 1
ATOM 551 C C . GLY A 1 68 ? 14.466 -10.626 -26.428 1.00 86.88 68 GLY A C 1
ATOM 552 O O . GLY A 1 68 ? 13.979 -10.072 -25.446 1.00 86.88 68 GLY A O 1
ATOM 553 N N . LEU A 1 69 ? 15.523 -10.131 -27.079 1.00 87.69 69 LEU A N 1
ATOM 554 C CA . LEU A 1 69 ? 16.179 -8.878 -26.698 1.00 87.69 69 LEU A CA 1
ATOM 555 C C . LEU A 1 69 ? 15.307 -7.661 -27.064 1.00 87.69 69 LEU A C 1
ATOM 557 O O . LEU A 1 69 ? 14.518 -7.737 -28.017 1.00 87.69 69 LEU A O 1
ATOM 561 N N . PRO A 1 70 ? 15.429 -6.537 -26.327 1.00 85.44 70 PRO A N 1
ATOM 562 C CA . PRO A 1 70 ? 14.683 -5.321 -26.629 1.00 85.44 70 PRO A CA 1
ATOM 563 C C . PRO A 1 70 ? 15.028 -4.814 -28.033 1.00 85.44 70 PRO A C 1
ATOM 565 O O . PRO A 1 70 ? 16.193 -4.740 -28.417 1.00 85.44 70 PRO A O 1
ATOM 568 N N . ARG A 1 71 ? 13.992 -4.476 -28.806 1.00 86.31 71 ARG A N 1
ATOM 569 C CA . ARG A 1 71 ? 14.107 -3.929 -30.165 1.00 86.31 71 ARG A CA 1
ATOM 570 C C . ARG A 1 71 ? 13.684 -2.458 -30.174 1.00 86.31 71 ARG A C 1
ATOM 572 O O . ARG A 1 71 ? 12.803 -2.094 -29.392 1.00 86.31 71 ARG A O 1
ATOM 579 N N . PRO A 1 72 ? 14.268 -1.623 -31.049 1.00 83.62 72 PRO A N 1
ATOM 580 C CA . PRO A 1 72 ? 13.941 -0.205 -31.110 1.00 83.62 72 PRO A CA 1
ATOM 581 C C . PRO A 1 72 ? 12.476 0.005 -31.500 1.00 83.62 72 PRO A C 1
ATOM 583 O O . PRO A 1 72 ? 11.971 -0.610 -32.439 1.00 83.62 72 PRO A O 1
ATOM 586 N N . ALA A 1 73 ? 11.796 0.891 -30.770 1.00 82.62 73 ALA A N 1
ATOM 587 C CA . ALA A 1 73 ? 10.421 1.274 -31.074 1.00 82.62 73 ALA A CA 1
ATOM 588 C C . ALA A 1 73 ? 10.352 2.274 -32.238 1.00 82.62 73 ALA A C 1
ATOM 590 O O . ALA A 1 73 ? 9.430 2.218 -33.040 1.00 82.62 73 ALA A O 1
ATOM 591 N N . VAL A 1 74 ? 11.325 3.173 -32.367 1.00 84.44 74 VAL A N 1
ATOM 592 C CA . VAL A 1 74 ? 11.380 4.146 -33.465 1.00 84.44 74 VAL A CA 1
ATOM 593 C C . VAL A 1 74 ? 12.615 3.855 -34.299 1.00 84.44 74 VAL A C 1
ATOM 595 O O . VAL A 1 74 ? 13.714 3.770 -33.754 1.00 84.44 74 VAL A O 1
ATOM 598 N N . LEU A 1 75 ? 12.429 3.665 -35.603 1.00 83.44 75 LEU A N 1
ATOM 599 C CA . LEU A 1 75 ? 13.519 3.394 -36.529 1.00 83.44 75 LEU A CA 1
ATOM 600 C C . LEU A 1 75 ? 13.370 4.230 -37.793 1.00 83.44 75 LEU A C 1
ATOM 602 O O . LEU A 1 75 ? 12.390 4.080 -38.520 1.00 83.44 75 LEU A O 1
ATOM 606 N N . ASP A 1 76 ? 14.374 5.060 -38.057 1.00 85.44 76 ASP A N 1
ATOM 607 C CA . ASP A 1 76 ? 14.544 5.774 -39.319 1.00 85.44 76 ASP A CA 1
ATOM 608 C C . ASP A 1 76 ? 15.608 5.052 -40.154 1.00 85.44 76 ASP A C 1
ATOM 610 O O . ASP A 1 76 ? 16.794 5.019 -39.806 1.00 85.44 76 ASP A O 1
ATOM 614 N N . LEU A 1 77 ? 15.165 4.419 -41.242 1.00 83.88 77 LEU A N 1
ATOM 615 C CA . LEU A 1 77 ? 16.053 3.665 -42.120 1.00 83.88 77 LEU A CA 1
ATOM 616 C C . LEU A 1 77 ? 16.961 4.589 -42.941 1.00 83.88 77 LEU A C 1
ATOM 618 O O . LEU A 1 77 ? 18.112 4.233 -43.181 1.00 83.88 77 LEU A O 1
ATOM 622 N N . SER A 1 78 ? 16.469 5.758 -43.360 1.00 84.75 78 SER A N 1
ATOM 623 C CA . SER A 1 78 ? 17.248 6.726 -44.144 1.00 84.75 78 SER A CA 1
ATOM 624 C C . SER A 1 78 ? 18.463 7.205 -43.362 1.00 84.75 78 SER A C 1
ATOM 626 O O . SER A 1 78 ? 19.586 7.069 -43.845 1.00 84.75 78 SER A O 1
ATOM 628 N N . ALA A 1 79 ? 18.246 7.661 -42.127 1.00 85.62 79 ALA A N 1
ATOM 629 C CA . ALA A 1 79 ? 19.325 8.106 -41.253 1.00 85.62 79 ALA A CA 1
ATOM 630 C C . ALA A 1 79 ? 20.321 6.976 -40.943 1.00 85.62 79 ALA A C 1
ATOM 632 O O . ALA A 1 79 ? 21.531 7.189 -40.874 1.00 85.62 79 ALA A O 1
ATOM 633 N N . LEU A 1 80 ? 19.839 5.738 -40.775 1.00 84.75 80 LEU A N 1
ATOM 634 C CA . LEU A 1 80 ? 20.716 4.597 -40.515 1.00 84.75 80 LEU A CA 1
ATOM 635 C C . LEU A 1 80 ? 21.576 4.227 -41.737 1.00 84.75 80 LEU A C 1
ATOM 637 O O . LEU A 1 80 ? 22.756 3.922 -41.576 1.00 84.75 80 LEU A O 1
ATOM 641 N N . MET A 1 81 ? 21.016 4.293 -42.947 1.00 84.88 81 MET A N 1
ATOM 642 C CA . MET A 1 81 ? 21.761 4.058 -44.188 1.00 84.88 81 MET A CA 1
ATOM 643 C C . MET A 1 81 ? 22.783 5.162 -44.479 1.00 84.88 81 MET A C 1
ATOM 645 O O . MET A 1 81 ? 23.870 4.859 -44.969 1.00 84.88 81 MET A O 1
ATOM 649 N N . GLU A 1 82 ? 22.453 6.415 -44.164 1.00 86.69 82 GLU A N 1
ATOM 650 C CA . GLU A 1 82 ? 23.366 7.555 -44.286 1.00 86.69 82 GLU A CA 1
ATOM 651 C C . GLU A 1 82 ? 24.568 7.390 -43.351 1.00 86.69 82 GLU A C 1
ATOM 653 O O . GLU A 1 82 ? 25.707 7.387 -43.819 1.00 86.69 82 GLU A O 1
ATOM 658 N N . ARG A 1 83 ? 24.338 7.087 -42.066 1.00 84.50 83 ARG A N 1
ATOM 659 C CA . ARG A 1 83 ? 25.423 6.772 -41.117 1.00 84.50 83 ARG A CA 1
ATOM 660 C C . ARG A 1 83 ? 26.296 5.613 -41.590 1.00 84.50 83 ARG A C 1
ATOM 662 O O . ARG A 1 83 ? 27.516 5.722 -41.585 1.00 84.50 83 ARG A O 1
ATOM 669 N N . ALA A 1 84 ? 25.689 4.539 -42.093 1.00 84.81 84 ALA A N 1
ATOM 670 C CA . ALA A 1 84 ? 26.429 3.393 -42.622 1.00 84.81 84 ALA A CA 1
ATOM 671 C C . ALA A 1 84 ? 27.262 3.718 -43.881 1.00 84.81 84 ALA A C 1
ATOM 673 O O . ALA A 1 84 ? 28.133 2.939 -44.267 1.00 84.81 84 ALA A O 1
ATOM 674 N N . SER A 1 85 ? 26.993 4.840 -44.557 1.00 85.75 85 SER A N 1
ATOM 675 C CA . SER A 1 85 ? 27.792 5.316 -45.691 1.00 85.75 85 SER A CA 1
ATOM 676 C C . SER A 1 85 ? 28.996 6.171 -45.283 1.00 85.75 85 SER A C 1
ATOM 678 O O . SER A 1 85 ? 29.937 6.273 -46.065 1.00 85.75 85 SER A O 1
ATOM 680 N N . HIS A 1 86 ? 28.988 6.729 -44.069 1.00 85.38 86 HIS A N 1
ATOM 681 C CA . HIS A 1 86 ? 30.081 7.534 -43.516 1.00 85.38 86 HIS A CA 1
ATOM 682 C C . HIS A 1 86 ? 31.192 6.703 -42.856 1.00 85.38 86 HIS A C 1
ATOM 684 O O . HIS A 1 86 ? 32.246 7.246 -42.538 1.00 85.38 86 HIS A O 1
ATOM 690 N N . VAL A 1 87 ? 30.985 5.395 -42.681 1.00 85.50 87 VAL A N 1
ATOM 691 C CA . VAL A 1 87 ? 31.990 4.481 -42.121 1.00 85.50 87 VAL A CA 1
ATOM 692 C C . VAL A 1 87 ? 33.185 4.366 -43.074 1.00 85.50 87 VAL A C 1
ATOM 694 O O . VAL A 1 87 ? 33.017 4.068 -44.258 1.00 85.50 87 VAL A O 1
ATOM 697 N N . ALA A 1 88 ? 34.392 4.610 -42.555 1.00 85.31 88 ALA A N 1
ATOM 698 C CA . ALA A 1 88 ? 35.620 4.664 -43.347 1.00 85.31 88 ALA A CA 1
ATOM 699 C C . ALA A 1 88 ? 36.074 3.288 -43.870 1.00 85.31 88 ALA A C 1
ATOM 701 O O . ALA A 1 88 ? 36.616 3.215 -44.975 1.00 85.31 88 ALA A O 1
ATOM 702 N N . ASP A 1 89 ? 35.848 2.208 -43.110 1.00 91.25 89 ASP A N 1
ATOM 703 C CA . ASP A 1 89 ? 36.157 0.842 -43.544 1.00 91.25 89 ASP A CA 1
ATOM 704 C C . ASP A 1 89 ? 35.040 0.293 -44.460 1.00 91.25 89 ASP A C 1
ATOM 706 O O . ASP A 1 89 ? 33.879 0.180 -44.042 1.00 91.25 89 ASP A O 1
ATOM 710 N N . PRO A 1 90 ? 35.359 -0.093 -45.714 1.00 89.06 90 PRO A N 1
ATOM 711 C CA . PRO A 1 90 ? 34.401 -0.717 -46.619 1.00 89.06 90 PRO A CA 1
ATOM 712 C C . PRO A 1 90 ? 33.726 -1.977 -46.060 1.00 89.06 90 PRO A C 1
ATOM 714 O O . PRO A 1 90 ? 32.570 -2.238 -46.401 1.00 89.06 90 PRO A O 1
ATOM 717 N N . ILE A 1 91 ? 34.423 -2.770 -45.238 1.00 88.56 91 ILE A N 1
ATOM 718 C CA . ILE A 1 91 ? 33.888 -4.024 -44.687 1.00 88.56 91 ILE A CA 1
ATOM 719 C C . ILE A 1 91 ? 32.851 -3.716 -43.604 1.00 88.56 91 ILE A C 1
ATOM 721 O O . ILE A 1 91 ? 31.725 -4.216 -43.662 1.00 88.56 91 ILE A O 1
ATOM 725 N N . GLU A 1 92 ? 33.192 -2.841 -42.662 1.00 87.31 92 GLU A N 1
ATOM 726 C CA . GLU A 1 92 ? 32.282 -2.396 -41.604 1.00 87.31 92 GLU A CA 1
ATOM 727 C C . GLU A 1 92 ? 31.057 -1.676 -42.178 1.00 87.31 92 GLU A C 1
ATOM 729 O O . GLU A 1 92 ? 29.927 -1.932 -41.755 1.00 87.31 92 GLU A O 1
ATOM 734 N N . GLY A 1 93 ? 31.244 -0.854 -43.214 1.00 89.44 93 GLY A N 1
ATOM 735 C CA . GLY A 1 93 ? 30.145 -0.191 -43.915 1.00 89.44 93 GLY A CA 1
ATOM 736 C C . GLY A 1 93 ? 29.172 -1.171 -44.584 1.00 89.44 93 GLY A C 1
ATOM 737 O O . GLY A 1 93 ? 27.961 -0.935 -44.589 1.00 89.44 93 GLY A O 1
ATOM 738 N N . LEU A 1 94 ? 29.656 -2.296 -45.128 1.00 89.00 94 LEU A N 1
ATOM 739 C CA . LEU A 1 94 ? 28.787 -3.357 -45.658 1.00 89.00 94 LEU A CA 1
ATOM 740 C C . LEU A 1 94 ? 27.992 -4.043 -44.541 1.00 89.00 94 LEU A C 1
ATOM 742 O O . LEU A 1 94 ? 26.783 -4.236 -44.685 1.00 89.00 94 LEU A O 1
ATOM 746 N N . ILE A 1 95 ? 28.641 -4.352 -43.416 1.00 89.94 95 ILE A N 1
ATOM 747 C CA . ILE A 1 95 ? 27.990 -4.966 -42.250 1.00 89.94 95 ILE A CA 1
ATOM 748 C C . ILE A 1 95 ? 26.907 -4.036 -41.687 1.00 89.94 95 ILE A C 1
ATOM 750 O O . ILE A 1 95 ? 25.785 -4.479 -41.443 1.00 89.94 95 ILE A O 1
ATOM 754 N N . ALA A 1 96 ? 27.203 -2.744 -41.539 1.00 89.19 96 ALA A N 1
ATOM 755 C CA . ALA A 1 96 ? 26.264 -1.748 -41.030 1.00 89.19 96 ALA A CA 1
ATOM 756 C C . ALA A 1 96 ? 25.031 -1.585 -41.938 1.00 89.19 96 ALA A C 1
ATOM 758 O O . ALA A 1 96 ? 23.901 -1.508 -41.447 1.00 89.19 96 ALA A O 1
ATOM 759 N N . LYS A 1 97 ? 25.218 -1.595 -43.267 1.00 88.94 97 LYS A N 1
ATOM 760 C CA . LYS A 1 97 ? 24.113 -1.538 -44.243 1.00 88.94 97 LYS A CA 1
ATOM 761 C C . LYS A 1 97 ? 23.212 -2.768 -44.159 1.00 88.94 97 LYS A C 1
ATOM 763 O O . LYS A 1 97 ? 21.991 -2.622 -44.110 1.00 88.94 97 LYS A O 1
ATOM 768 N N . GLU A 1 98 ? 23.789 -3.965 -44.105 1.00 89.06 98 GLU A N 1
ATOM 769 C CA . GLU A 1 98 ? 23.010 -5.202 -43.963 1.00 89.06 98 GLU A CA 1
ATOM 770 C C . GLU A 1 98 ? 22.294 -5.269 -42.605 1.00 89.06 98 GLU A C 1
ATOM 772 O O . GLU A 1 98 ? 21.116 -5.627 -42.537 1.00 89.06 98 GLU A O 1
ATOM 777 N N . ALA A 1 99 ? 22.946 -4.833 -41.522 1.00 89.38 99 ALA A N 1
ATOM 778 C CA . ALA A 1 99 ? 22.333 -4.744 -40.198 1.00 89.38 99 ALA A CA 1
ATOM 779 C C . ALA A 1 99 ? 21.113 -3.806 -40.189 1.00 89.38 99 ALA A C 1
ATOM 781 O O . ALA A 1 99 ? 20.075 -4.151 -39.617 1.00 89.38 99 ALA A O 1
ATOM 782 N N . ALA A 1 100 ? 21.198 -2.662 -40.875 1.00 89.25 100 ALA A N 1
ATOM 783 C CA . ALA A 1 100 ? 20.083 -1.732 -41.039 1.00 89.25 100 ALA A CA 1
ATOM 784 C C . ALA A 1 100 ? 18.880 -2.376 -41.748 1.00 89.25 100 ALA A C 1
ATOM 786 O O . ALA A 1 100 ? 17.734 -2.212 -41.319 1.00 89.25 100 ALA A O 1
ATOM 787 N N . ILE A 1 101 ? 19.140 -3.151 -42.805 1.00 88.69 101 ILE A N 1
ATOM 788 C CA . ILE A 1 101 ? 18.109 -3.858 -43.576 1.00 88.69 101 ILE A CA 1
ATOM 789 C C . ILE A 1 101 ? 17.451 -4.955 -42.727 1.00 88.69 101 ILE A C 1
ATOM 791 O O . ILE A 1 101 ? 16.220 -5.050 -42.698 1.00 88.69 101 ILE A O 1
ATOM 795 N N . ILE A 1 102 ? 18.244 -5.755 -42.004 1.00 88.31 102 ILE A N 1
ATOM 796 C CA . ILE A 1 102 ? 17.743 -6.806 -41.101 1.00 88.31 102 ILE A CA 1
ATOM 797 C C . ILE A 1 102 ? 16.858 -6.195 -40.011 1.00 88.31 102 ILE A C 1
ATOM 799 O O . ILE A 1 102 ? 15.745 -6.668 -39.774 1.00 88.31 102 ILE A O 1
ATOM 803 N N . LEU A 1 103 ? 17.313 -5.109 -39.385 1.00 88.06 103 LEU A N 1
ATOM 804 C CA . LEU A 1 103 ? 16.586 -4.448 -38.308 1.00 88.06 103 LEU A CA 1
ATOM 805 C C . LEU A 1 103 ? 15.253 -3.856 -38.791 1.00 88.06 103 LEU A C 1
ATOM 807 O O . LEU A 1 103 ? 14.225 -4.010 -38.128 1.00 88.06 103 LEU A O 1
ATOM 811 N N . ALA A 1 104 ? 15.235 -3.238 -39.973 1.00 88.00 104 ALA A N 1
ATOM 812 C CA . ALA A 1 104 ? 14.009 -2.708 -40.560 1.00 88.00 104 ALA A CA 1
ATOM 813 C C . ALA A 1 104 ? 13.026 -3.818 -40.975 1.00 88.00 104 ALA A C 1
ATOM 815 O O . ALA A 1 104 ? 11.810 -3.670 -40.807 1.00 88.00 104 ALA A O 1
ATOM 816 N N . HIS A 1 105 ? 13.529 -4.954 -41.468 1.00 87.06 105 HIS A N 1
ATOM 817 C CA . HIS A 1 105 ? 12.704 -6.133 -41.726 1.00 87.06 105 HIS A CA 1
ATOM 818 C C . HIS A 1 105 ? 12.074 -6.679 -40.436 1.00 87.06 105 HIS A C 1
ATOM 820 O O . HIS A 1 105 ? 10.871 -6.952 -40.414 1.00 87.06 105 HIS A O 1
ATOM 826 N N . ASP A 1 106 ? 12.849 -6.799 -39.359 1.00 87.38 106 ASP A N 1
ATOM 827 C CA . ASP A 1 106 ? 12.371 -7.326 -38.080 1.00 87.38 106 ASP A CA 1
ATOM 828 C C . ASP A 1 106 ? 11.317 -6.427 -37.437 1.00 87.38 106 ASP A C 1
ATOM 830 O O . ASP A 1 106 ? 10.279 -6.923 -36.995 1.00 87.38 106 ASP A O 1
ATOM 834 N N . SER A 1 107 ? 11.528 -5.109 -37.446 1.00 86.75 107 SER A N 1
ATOM 835 C CA . SER A 1 107 ? 10.548 -4.139 -36.942 1.00 86.75 107 SER A CA 1
ATOM 836 C C . SER A 1 107 ? 9.235 -4.169 -37.730 1.00 86.75 107 SER A C 1
ATOM 838 O O . SER A 1 107 ? 8.172 -3.921 -37.162 1.00 86.75 107 SER A O 1
ATOM 840 N N . ARG A 1 108 ? 9.275 -4.520 -39.024 1.00 85.00 108 ARG A N 1
ATOM 841 C CA . ARG A 1 108 ? 8.077 -4.656 -39.867 1.00 85.00 108 ARG A CA 1
ATOM 842 C C . ARG A 1 108 ? 7.376 -6.004 -39.701 1.00 85.00 108 ARG A C 1
ATOM 844 O O . ARG A 1 108 ? 6.148 -6.048 -39.681 1.00 85.00 108 ARG A O 1
ATOM 851 N N . ARG A 1 109 ? 8.132 -7.103 -39.634 1.00 86.06 109 ARG A N 1
ATOM 852 C CA . ARG A 1 109 ? 7.586 -8.466 -39.516 1.00 86.06 109 ARG A CA 1
ATOM 853 C C . ARG A 1 109 ? 7.095 -8.760 -38.096 1.00 86.06 109 ARG A C 1
ATOM 855 O O . ARG A 1 109 ? 6.102 -9.465 -37.936 1.00 86.06 109 ARG A O 1
ATOM 862 N N . TYR A 1 110 ? 7.761 -8.196 -37.088 1.00 84.62 110 TYR A N 1
ATOM 863 C CA . TYR A 1 110 ? 7.486 -8.401 -35.666 1.00 84.62 110 TYR A CA 1
ATOM 864 C C . TYR A 1 110 ? 7.476 -7.067 -34.895 1.00 84.62 110 TYR A C 1
ATOM 866 O O . TYR A 1 110 ? 8.360 -6.828 -34.055 1.00 84.62 110 TYR A O 1
ATOM 874 N N . PRO A 1 111 ? 6.479 -6.198 -35.155 1.00 83.75 111 PRO A N 1
ATOM 875 C CA . PRO A 1 111 ? 6.414 -4.874 -34.550 1.00 83.75 111 PRO A CA 1
ATOM 876 C C . PRO A 1 111 ? 6.274 -4.963 -33.029 1.00 83.75 111 PRO A C 1
ATOM 878 O O . PRO A 1 111 ? 5.479 -5.744 -32.501 1.00 83.75 111 PRO A O 1
ATOM 881 N N . VAL A 1 112 ? 7.049 -4.142 -32.322 1.00 84.06 112 VAL A N 1
ATOM 882 C CA . VAL A 1 112 ? 6.868 -3.915 -30.884 1.00 84.06 112 VAL A CA 1
ATOM 883 C C . VAL A 1 112 ? 5.701 -2.942 -30.647 1.00 84.06 112 VAL A C 1
ATOM 885 O O . VAL A 1 112 ? 5.378 -2.146 -31.534 1.00 84.06 112 VAL A O 1
ATOM 888 N N . PRO A 1 113 ? 5.027 -2.978 -29.484 1.00 80.62 113 PRO A N 1
ATOM 889 C CA . PRO A 1 113 ? 3.963 -2.024 -29.176 1.00 80.62 113 PRO A CA 1
ATOM 890 C C . PRO A 1 113 ? 4.461 -0.575 -29.293 1.00 80.62 113 PRO A C 1
ATOM 892 O O . PRO A 1 113 ? 5.431 -0.200 -28.643 1.00 80.62 113 PRO A O 1
ATOM 895 N N . GLY A 1 114 ? 3.807 0.231 -30.136 1.00 78.56 114 GLY A N 1
ATOM 896 C CA . GLY A 1 114 ? 4.216 1.616 -30.406 1.00 78.56 114 GLY A CA 1
ATOM 897 C C . GLY A 1 114 ? 5.297 1.779 -31.481 1.00 78.56 114 GLY A C 1
ATOM 898 O O . GLY A 1 114 ? 5.823 2.881 -31.625 1.00 78.56 114 GLY A O 1
ATOM 899 N N . ALA A 1 115 ? 5.617 0.721 -32.239 1.00 79.94 115 ALA A N 1
ATOM 900 C CA . ALA A 1 115 ? 6.646 0.784 -33.267 1.00 79.94 115 ALA A CA 1
ATOM 901 C C . ALA A 1 115 ? 6.302 1.757 -34.411 1.00 79.94 115 ALA A C 1
ATOM 903 O O . ALA A 1 115 ? 5.218 1.682 -34.995 1.00 79.94 115 ALA A O 1
ATOM 904 N N . LYS A 1 116 ? 7.252 2.623 -34.775 1.00 80.44 116 LYS A N 1
ATOM 905 C CA . LYS A 1 116 ? 7.216 3.486 -35.962 1.00 80.44 116 LYS A CA 1
ATOM 906 C C . LYS A 1 116 ? 8.466 3.230 -36.795 1.00 80.44 116 LYS A C 1
ATOM 908 O O . LYS A 1 116 ? 9.579 3.426 -36.315 1.00 80.44 116 LYS A O 1
ATOM 913 N N . VAL A 1 117 ? 8.269 2.779 -38.031 1.00 78.50 117 VAL A N 1
ATOM 914 C CA . VAL A 1 117 ? 9.349 2.573 -39.001 1.00 78.50 117 VAL A CA 1
ATOM 915 C C . VAL A 1 117 ? 9.176 3.599 -40.110 1.00 78.50 117 VAL A C 1
ATOM 917 O O . VAL A 1 117 ? 8.166 3.576 -40.816 1.00 78.50 117 VAL A O 1
ATOM 920 N N . GLU A 1 118 ? 10.143 4.498 -40.241 1.00 77.75 118 GLU A N 1
ATOM 921 C CA . GLU A 1 118 ? 10.204 5.494 -41.304 1.00 77.75 118 GLU A CA 1
ATOM 922 C C . GLU A 1 118 ? 11.117 4.978 -42.427 1.00 77.75 118 GLU A C 1
ATOM 924 O O . GLU A 1 118 ? 12.241 4.528 -42.193 1.00 77.75 118 GLU A O 1
ATOM 929 N N . GLY A 1 119 ? 10.595 4.981 -43.658 1.00 72.31 119 GLY A N 1
ATOM 930 C CA . GLY A 1 119 ? 11.271 4.451 -44.846 1.00 72.31 119 GLY A CA 1
ATOM 931 C C . GLY A 1 119 ? 10.748 3.090 -45.332 1.00 72.31 119 GLY A C 1
ATOM 932 O O . GLY A 1 119 ? 10.062 2.348 -44.627 1.00 72.31 119 GLY A O 1
ATOM 933 N N . THR A 1 120 ? 11.058 2.758 -46.590 1.00 73.06 120 THR A N 1
ATOM 934 C CA . THR A 1 120 ? 10.730 1.452 -47.186 1.00 73.06 120 THR A CA 1
ATOM 935 C C . THR A 1 120 ? 11.968 0.569 -47.185 1.00 73.06 120 THR A C 1
ATOM 937 O O . THR A 1 120 ? 12.881 0.777 -47.978 1.00 73.06 120 THR A O 1
ATOM 940 N N . ALA A 1 121 ? 11.984 -0.441 -46.316 1.00 67.19 121 ALA A N 1
ATOM 941 C CA . ALA A 1 121 ? 13.061 -1.421 -46.290 1.00 67.19 121 ALA A CA 1
ATOM 942 C C . ALA A 1 121 ? 13.058 -2.306 -47.553 1.00 67.19 121 ALA A C 1
ATOM 944 O O . ALA A 1 121 ? 11.985 -2.781 -47.959 1.00 67.19 121 ALA A O 1
ATOM 945 N N . PRO A 1 122 ? 14.233 -2.579 -48.150 1.00 76.19 122 PRO A N 1
ATOM 946 C CA . PRO A 1 122 ? 14.389 -3.617 -49.160 1.00 76.19 122 PRO A CA 1
ATOM 947 C C . PRO A 1 122 ? 13.926 -4.986 -48.643 1.00 76.19 122 PRO A C 1
ATOM 949 O O . PRO A 1 122 ? 13.955 -5.271 -47.445 1.00 76.19 122 PRO A O 1
ATOM 952 N N . LYS A 1 123 ? 13.497 -5.863 -49.556 1.00 78.62 123 LYS A N 1
ATOM 953 C CA . LYS A 1 123 ? 13.218 -7.260 -49.202 1.00 78.62 123 LYS A CA 1
ATOM 954 C C . LYS A 1 123 ? 14.540 -7.949 -48.864 1.00 78.62 123 LYS A C 1
ATOM 956 O O . LYS A 1 123 ? 15.453 -7.912 -49.684 1.00 78.62 123 LYS A O 1
ATOM 961 N N . LEU A 1 124 ? 14.608 -8.603 -47.703 1.00 79.44 124 LEU A N 1
ATOM 962 C CA . LEU A 1 124 ? 15.761 -9.424 -47.335 1.00 79.44 124 LEU A CA 1
ATOM 963 C C . LEU A 1 124 ? 15.995 -10.515 -48.381 1.00 79.44 124 LEU A C 1
ATOM 965 O O . LEU A 1 124 ? 15.065 -11.220 -48.790 1.00 79.44 124 LEU A O 1
ATOM 969 N N . THR A 1 125 ? 17.251 -10.659 -48.788 1.00 83.56 125 THR A N 1
ATOM 970 C CA . THR A 1 125 ? 17.700 -11.768 -49.622 1.00 83.56 125 THR A CA 1
ATOM 971 C C . THR A 1 125 ? 17.644 -13.056 -48.804 1.00 83.56 125 THR A C 1
ATOM 973 O O . THR A 1 125 ? 18.046 -13.116 -47.642 1.00 83.56 125 THR A O 1
ATOM 976 N N . ARG A 1 126 ? 17.087 -14.116 -49.394 1.00 80.12 126 ARG A N 1
ATOM 977 C CA . ARG A 1 126 ? 17.028 -15.421 -48.736 1.00 80.12 126 ARG A CA 1
ATOM 978 C C . ARG A 1 126 ? 18.359 -16.134 -48.949 1.00 80.12 126 ARG A C 1
ATOM 980 O O . ARG A 1 126 ? 18.686 -16.478 -50.079 1.00 80.12 126 ARG A O 1
ATOM 987 N N . VAL A 1 127 ? 19.088 -16.367 -47.862 1.00 84.56 127 VAL A N 1
ATOM 988 C CA . VAL A 1 127 ? 20.305 -17.189 -47.848 1.00 84.56 127 VAL A CA 1
ATOM 989 C C . VAL A 1 127 ? 19.925 -18.632 -47.516 1.00 84.56 127 VAL A C 1
ATOM 991 O O . VAL A 1 127 ? 19.079 -18.864 -46.650 1.00 84.56 127 VAL A O 1
ATOM 994 N N . ASP A 1 128 ? 20.527 -19.601 -48.205 1.00 87.81 128 ASP A N 1
ATOM 995 C CA . ASP A 1 128 ? 20.312 -21.016 -47.899 1.00 87.81 128 ASP A CA 1
ATOM 996 C C . ASP A 1 128 ? 20.945 -21.404 -46.557 1.00 87.81 128 ASP A C 1
ATOM 998 O O . ASP A 1 128 ? 22.053 -20.979 -46.218 1.00 87.81 128 ASP A O 1
ATOM 1002 N N . ASP A 1 129 ? 20.271 -22.295 -45.826 1.00 85.12 129 ASP A N 1
ATOM 1003 C CA . ASP A 1 129 ? 20.679 -22.720 -44.480 1.00 85.12 129 ASP A CA 1
ATOM 1004 C C . ASP A 1 129 ? 22.103 -23.302 -44.453 1.00 85.12 129 ASP A C 1
ATOM 1006 O O . ASP A 1 129 ? 22.839 -23.095 -43.491 1.00 85.12 129 ASP A O 1
ATOM 1010 N N . ARG A 1 130 ? 22.530 -23.956 -45.544 1.00 89.44 130 ARG A N 1
ATOM 1011 C CA . ARG A 1 130 ? 23.889 -24.497 -45.693 1.00 89.44 130 ARG A CA 1
ATOM 1012 C C . ARG A 1 130 ? 24.961 -23.411 -45.589 1.00 89.44 130 ARG A C 1
ATOM 1014 O O . ARG A 1 130 ? 25.995 -23.643 -44.968 1.00 89.44 130 ARG A O 1
ATOM 1021 N N . PHE A 1 131 ? 24.738 -22.247 -46.200 1.00 88.31 131 PHE A N 1
ATOM 1022 C CA . PHE A 1 131 ? 25.703 -21.147 -46.154 1.00 88.31 131 PHE A CA 1
ATOM 1023 C C . PHE A 1 131 ? 25.701 -20.461 -44.790 1.00 88.31 131 PHE A C 1
ATOM 1025 O O . PHE A 1 131 ? 26.765 -20.092 -44.301 1.00 88.31 131 PHE A O 1
ATOM 1032 N N . LEU A 1 132 ? 24.537 -20.353 -44.140 1.00 85.38 132 LEU A N 1
ATOM 1033 C CA . LEU A 1 132 ? 24.439 -19.819 -42.779 1.00 85.38 132 LEU A CA 1
ATOM 1034 C C . LEU A 1 132 ? 25.162 -20.707 -41.764 1.00 85.38 132 LEU A C 1
ATOM 1036 O O . LEU A 1 132 ? 25.854 -20.198 -40.885 1.00 85.38 132 LEU A O 1
ATOM 1040 N N . GLU A 1 133 ? 25.021 -22.026 -41.878 1.00 88.12 133 GLU A N 1
ATOM 1041 C CA . GLU A 1 133 ? 25.701 -22.972 -40.993 1.00 88.12 133 GLU A CA 1
ATOM 1042 C C . GLU A 1 133 ? 27.212 -22.998 -41.243 1.00 88.12 133 GLU A C 1
ATOM 1044 O O . GLU A 1 133 ? 27.986 -22.942 -40.288 1.00 88.12 133 GLU A O 1
ATOM 1049 N N . ALA A 1 134 ? 27.640 -22.956 -42.510 1.00 92.88 134 ALA A N 1
ATOM 1050 C CA . ALA A 1 134 ? 29.051 -22.811 -42.856 1.00 92.88 134 ALA A CA 1
ATOM 1051 C C . ALA A 1 134 ? 29.647 -21.509 -42.289 1.00 92.88 134 ALA A C 1
ATOM 1053 O O . ALA A 1 134 ? 30.676 -21.559 -41.620 1.00 92.88 134 ALA A O 1
ATOM 1054 N N . ALA A 1 135 ? 28.975 -20.366 -42.461 1.00 89.44 135 ALA A N 1
ATOM 1055 C CA . ALA A 1 135 ? 29.425 -19.086 -41.912 1.00 89.44 135 ALA A CA 1
ATOM 1056 C C . ALA A 1 135 ? 29.501 -19.106 -40.375 1.00 89.44 135 ALA A C 1
ATOM 1058 O O . ALA A 1 135 ? 30.501 -18.683 -39.803 1.00 89.44 135 ALA A O 1
ATOM 1059 N N . ARG A 1 136 ? 28.490 -19.665 -39.693 1.00 88.19 136 ARG A N 1
ATOM 1060 C CA . ARG A 1 136 ? 28.504 -19.828 -38.228 1.00 88.19 136 ARG A CA 1
ATOM 1061 C C . ARG A 1 136 ? 29.659 -20.711 -37.764 1.00 88.19 136 ARG A C 1
ATOM 1063 O O . ARG A 1 136 ? 30.291 -20.389 -36.765 1.00 88.19 136 ARG A O 1
ATOM 1070 N N . SER A 1 137 ? 29.941 -21.797 -38.485 1.00 91.31 137 SER A N 1
ATOM 1071 C CA . SER A 1 137 ? 31.068 -22.679 -38.170 1.00 91.31 137 SER A CA 1
ATOM 1072 C C . SER A 1 137 ? 32.424 -21.999 -38.383 1.00 91.31 137 SER A C 1
ATOM 1074 O O . SER A 1 137 ? 33.311 -22.177 -37.556 1.00 91.31 137 SER A O 1
ATOM 1076 N N . ALA A 1 138 ? 32.567 -21.173 -39.426 1.00 92.19 138 ALA A N 1
ATOM 1077 C CA . ALA A 1 138 ? 33.781 -20.402 -39.685 1.00 92.19 138 ALA A CA 1
ATOM 1078 C C . ALA A 1 138 ? 34.025 -19.355 -38.587 1.00 92.19 138 ALA A C 1
ATOM 1080 O O . ALA A 1 138 ? 35.103 -19.337 -38.005 1.00 92.19 138 ALA A O 1
ATOM 1081 N N . ILE A 1 139 ? 32.997 -18.582 -38.215 1.00 88.31 139 ILE A N 1
ATOM 1082 C CA . ILE A 1 139 ? 33.072 -17.615 -37.106 1.00 88.31 139 ILE A CA 1
ATOM 1083 C C . ILE A 1 139 ? 33.409 -18.331 -35.793 1.00 88.31 139 ILE A C 1
ATOM 1085 O O . ILE A 1 139 ? 34.254 -17.874 -35.033 1.00 88.31 139 ILE A O 1
ATOM 1089 N N . ALA A 1 140 ? 32.782 -19.479 -35.519 1.00 88.94 140 ALA A N 1
ATOM 1090 C CA . ALA A 1 140 ? 33.080 -20.255 -34.318 1.00 88.94 140 ALA A CA 1
ATOM 1091 C C . ALA A 1 140 ? 34.526 -20.780 -34.306 1.00 88.94 140 ALA A C 1
ATOM 1093 O O . ALA A 1 140 ? 35.150 -20.796 -33.248 1.00 88.94 140 ALA A O 1
ATOM 1094 N N . ALA A 1 141 ? 35.069 -21.182 -35.459 1.00 91.00 141 ALA A N 1
ATOM 1095 C CA . ALA A 1 141 ? 36.461 -21.609 -35.587 1.00 91.00 141 ALA A CA 1
ATOM 1096 C C . ALA A 1 141 ? 37.445 -20.442 -35.402 1.00 91.00 141 ALA A C 1
ATOM 1098 O O . ALA A 1 141 ? 38.470 -20.614 -34.746 1.00 91.00 141 ALA A O 1
ATOM 1099 N N . GLU A 1 142 ? 37.122 -19.256 -35.923 1.00 88.56 142 GLU A N 1
ATOM 1100 C CA . GLU A 1 142 ? 37.912 -18.036 -35.721 1.00 88.56 142 GLU A CA 1
ATOM 1101 C C . GLU A 1 142 ? 37.903 -17.598 -34.254 1.00 88.56 142 GLU A C 1
ATOM 1103 O O . GLU A 1 142 ? 38.963 -17.342 -33.691 1.00 88.56 142 GLU A O 1
ATOM 1108 N N . VAL A 1 143 ? 36.744 -17.608 -33.590 1.00 84.69 143 VAL A N 1
ATOM 1109 C CA . VAL A 1 143 ? 36.629 -17.300 -32.151 1.00 84.69 143 VAL A CA 1
ATOM 1110 C C . VAL A 1 143 ? 37.339 -18.350 -31.287 1.00 84.69 143 VAL A C 1
ATOM 1112 O O . VAL A 1 143 ? 37.902 -18.020 -30.247 1.00 84.69 143 VAL A O 1
ATOM 1115 N N . ALA A 1 144 ? 37.353 -19.616 -31.712 1.00 85.88 144 ALA A N 1
ATOM 1116 C CA . ALA A 1 144 ? 38.075 -20.689 -31.028 1.00 85.88 144 ALA A CA 1
ATOM 1117 C C . ALA A 1 144 ? 39.591 -20.690 -31.301 1.00 85.88 144 ALA A C 1
ATOM 1119 O O . ALA A 1 144 ? 40.311 -21.489 -30.698 1.00 85.88 144 ALA A O 1
ATOM 1120 N N . SER A 1 145 ? 40.084 -19.834 -32.201 1.00 88.81 145 SER A N 1
ATOM 1121 C CA . SER A 1 145 ? 41.518 -19.690 -32.443 1.00 88.81 145 SER A CA 1
ATOM 1122 C C . SER A 1 145 ? 42.224 -19.124 -31.208 1.00 88.81 145 SER A C 1
ATOM 1124 O O . SER A 1 145 ? 41.678 -18.291 -30.484 1.00 88.81 145 SER A O 1
ATOM 1126 N N . THR A 1 146 ? 43.463 -19.558 -30.969 1.00 78.00 146 THR A N 1
ATOM 1127 C CA . THR A 1 146 ? 44.242 -19.149 -29.788 1.00 78.00 146 THR A CA 1
ATOM 1128 C C . THR A 1 146 ? 44.430 -17.632 -29.721 1.00 78.00 146 THR A C 1
ATOM 1130 O O . THR A 1 146 ? 44.285 -17.047 -28.655 1.00 78.00 146 THR A O 1
ATOM 1133 N N . SER A 1 147 ? 44.635 -16.974 -30.865 1.00 81.50 147 SER A N 1
ATOM 1134 C CA . SER A 1 147 ? 44.751 -15.514 -30.943 1.00 81.50 147 SER A CA 1
ATOM 1135 C C . SER A 1 147 ? 43.466 -14.786 -30.543 1.00 81.50 147 SER A C 1
ATOM 1137 O O . SER A 1 147 ? 43.529 -13.767 -29.862 1.00 81.50 147 SER A O 1
ATOM 1139 N N . ALA A 1 148 ? 42.296 -15.301 -30.935 1.00 80.44 148 ALA A N 1
ATOM 1140 C CA . ALA A 1 148 ? 41.016 -14.702 -30.560 1.00 80.44 148 ALA A CA 1
ATOM 1141 C C . ALA A 1 148 ? 40.692 -14.947 -29.078 1.00 80.44 148 ALA A C 1
ATOM 1143 O O . ALA A 1 148 ? 40.150 -14.068 -28.412 1.00 80.44 148 ALA A O 1
ATOM 1144 N N . GLN A 1 149 ? 41.070 -16.110 -28.542 1.00 82.38 149 GLN A N 1
ATOM 1145 C CA . GLN A 1 149 ? 40.907 -16.432 -27.123 1.00 82.38 149 GLN A CA 1
ATOM 1146 C C . GLN A 1 149 ? 41.771 -15.540 -26.223 1.00 82.38 149 GLN A C 1
ATOM 1148 O O . GLN A 1 149 ? 41.281 -15.055 -25.206 1.00 82.38 149 GLN A O 1
ATOM 1153 N N . GLU A 1 150 ? 43.022 -15.281 -26.608 1.00 83.56 150 GLU A N 1
ATOM 1154 C CA . GLU A 1 150 ? 43.912 -14.352 -25.896 1.00 83.56 150 GLU A CA 1
ATOM 1155 C C . GLU A 1 150 ? 43.363 -12.917 -25.922 1.00 83.56 150 GLU A C 1
ATOM 1157 O O . GLU A 1 150 ? 43.320 -12.252 -24.888 1.00 83.56 150 GLU A O 1
ATOM 1162 N N . GLN A 1 151 ? 42.856 -12.459 -27.072 1.00 82.38 151 GLN A N 1
ATOM 1163 C CA . GLN A 1 151 ? 42.195 -11.153 -27.188 1.00 82.38 151 GLN A CA 1
ATOM 1164 C C . GLN A 1 151 ? 40.912 -11.068 -26.355 1.00 82.38 151 GLN A C 1
ATOM 1166 O O . GLN A 1 151 ? 40.651 -10.040 -25.734 1.00 82.38 151 GLN A O 1
ATOM 1171 N N . GLN A 1 152 ? 40.121 -12.141 -26.303 1.00 82.62 152 GLN A N 1
ATOM 1172 C CA . GLN A 1 152 ? 38.902 -12.189 -25.502 1.00 82.62 152 GLN A CA 1
ATOM 1173 C C . GLN A 1 152 ? 39.204 -12.125 -24.001 1.00 82.62 152 GLN A C 1
ATOM 1175 O O . GLN A 1 152 ? 38.495 -11.433 -23.274 1.00 82.62 152 GLN A O 1
ATOM 1180 N N . GLN A 1 153 ? 40.244 -12.820 -23.537 1.00 84.19 153 GLN A N 1
ATOM 1181 C CA . GLN A 1 153 ? 40.682 -12.761 -22.139 1.00 84.19 153 GLN A CA 1
ATOM 1182 C C . GLN A 1 153 ? 41.210 -11.368 -21.786 1.00 84.19 153 GLN A C 1
ATOM 1184 O O . GLN A 1 153 ? 40.769 -10.789 -20.797 1.00 84.19 153 GLN A O 1
ATOM 1189 N N . ALA A 1 154 ? 42.056 -10.786 -22.641 1.00 86.06 154 ALA A N 1
ATOM 1190 C CA . ALA A 1 154 ? 42.553 -9.424 -22.454 1.00 86.06 154 ALA A CA 1
ATOM 1191 C C . ALA A 1 154 ? 41.414 -8.389 -22.422 1.00 86.06 154 ALA A C 1
ATOM 1193 O O . ALA A 1 154 ? 41.424 -7.485 -21.590 1.00 86.06 154 ALA A O 1
ATOM 1194 N N . TRP A 1 155 ? 40.403 -8.542 -23.284 1.00 85.12 155 TRP A N 1
ATOM 1195 C CA . TRP A 1 155 ? 39.216 -7.689 -23.268 1.00 85.12 155 TRP A CA 1
ATOM 1196 C C . TRP A 1 155 ? 38.404 -7.861 -21.983 1.00 85.12 155 TRP A C 1
ATOM 1198 O O . TRP A 1 155 ? 37.982 -6.865 -21.414 1.00 85.12 155 TRP A O 1
ATOM 1208 N N . GLN A 1 156 ? 38.206 -9.091 -21.495 1.00 85.38 156 GLN A N 1
ATOM 1209 C CA . GLN A 1 156 ? 37.473 -9.344 -20.246 1.00 85.38 156 GLN A CA 1
ATOM 1210 C C . GLN A 1 156 ? 38.161 -8.723 -19.029 1.00 85.38 156 GLN A C 1
ATOM 1212 O O . GLN A 1 156 ? 37.481 -8.160 -18.179 1.00 85.38 156 GLN A O 1
ATOM 1217 N N . GLU A 1 157 ? 39.490 -8.800 -18.957 1.00 87.81 157 GLU A N 1
ATOM 1218 C CA . GLU A 1 157 ? 40.264 -8.188 -17.873 1.00 87.81 157 GLU A CA 1
ATOM 1219 C C . GLU A 1 157 ? 40.206 -6.656 -17.918 1.00 87.81 157 GLU A C 1
ATOM 1221 O O . GLU A 1 157 ? 40.124 -6.012 -16.878 1.00 87.81 157 GLU A O 1
ATOM 1226 N N . GLN A 1 158 ? 40.204 -6.069 -19.118 1.00 86.25 158 GLN A N 1
ATOM 1227 C CA . GLN A 1 158 ? 40.140 -4.616 -19.310 1.00 86.25 158 GLN A CA 1
ATOM 1228 C C . GLN A 1 158 ? 38.709 -4.065 -19.301 1.00 86.25 158 GLN A C 1
ATOM 1230 O O . GLN A 1 158 ? 38.522 -2.854 -19.183 1.00 86.25 158 GLN A O 1
ATOM 1235 N N . PHE A 1 159 ? 37.695 -4.923 -19.437 1.00 85.50 159 PHE A N 1
ATOM 1236 C CA . PHE A 1 159 ? 36.305 -4.507 -19.586 1.00 85.50 159 PHE A CA 1
ATOM 1237 C C . PHE A 1 159 ? 35.828 -3.714 -18.376 1.00 85.50 159 PHE A C 1
ATOM 1239 O O . PHE A 1 159 ? 35.279 -2.633 -18.552 1.00 85.50 159 PHE A O 1
ATOM 1246 N N . ASP A 1 160 ? 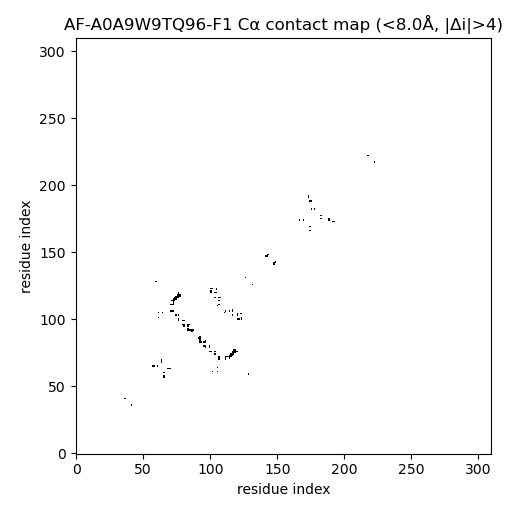36.064 -4.216 -17.164 1.00 82.44 160 ASP A N 1
ATOM 1247 C CA . ASP A 1 160 ? 35.595 -3.557 -15.943 1.00 82.44 160 ASP A CA 1
ATOM 1248 C C . ASP A 1 160 ? 36.253 -2.175 -15.758 1.00 82.44 160 ASP A C 1
ATOM 1250 O O . ASP A 1 160 ? 35.586 -1.213 -15.364 1.00 82.44 160 ASP A O 1
ATOM 1254 N N . ASP A 1 161 ? 37.530 -2.037 -16.119 1.00 83.25 161 ASP A N 1
ATOM 1255 C CA . ASP A 1 161 ? 38.278 -0.776 -16.038 1.00 83.25 161 ASP A CA 1
ATOM 1256 C C . ASP A 1 161 ? 37.809 0.241 -17.094 1.00 83.25 161 ASP A C 1
ATOM 1258 O O . ASP A 1 161 ? 37.577 1.416 -16.790 1.00 83.25 161 ASP A O 1
ATOM 1262 N N . VAL A 1 162 ? 37.613 -0.196 -18.342 1.00 80.44 162 VAL A N 1
ATOM 1263 C CA . VAL A 1 162 ? 37.114 0.661 -19.431 1.00 80.44 162 VAL A CA 1
ATOM 1264 C C . VAL A 1 162 ? 35.652 1.041 -19.198 1.00 80.44 162 VAL A C 1
ATOM 1266 O O . VAL A 1 162 ? 35.280 2.202 -19.353 1.00 80.44 162 VAL A O 1
ATOM 1269 N N . TRP A 1 163 ? 34.818 0.096 -18.766 1.00 78.06 163 TRP A N 1
ATOM 1270 C CA . TRP A 1 163 ? 33.406 0.329 -18.473 1.00 78.06 163 TRP A CA 1
ATOM 1271 C C . TRP A 1 163 ? 33.230 1.312 -17.317 1.00 78.06 163 TRP A C 1
ATOM 1273 O O . TRP A 1 163 ? 32.473 2.276 -17.419 1.00 78.06 163 TRP A O 1
ATOM 1283 N N . SER A 1 164 ? 33.957 1.099 -16.217 1.00 77.62 164 SER A N 1
ATOM 1284 C CA . SER A 1 164 ? 33.867 1.977 -15.051 1.00 77.62 164 S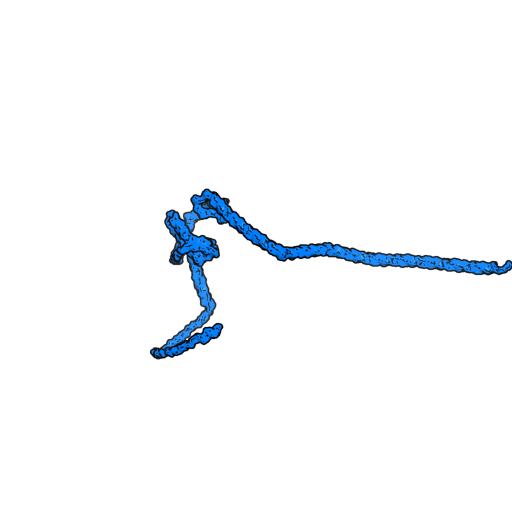ER A CA 1
ATOM 1285 C C . SER A 1 164 ? 34.427 3.371 -15.321 1.00 77.62 164 SER A C 1
ATOM 1287 O O . SER A 1 164 ? 33.857 4.338 -14.826 1.00 77.62 164 SER A O 1
ATOM 1289 N N . SER A 1 165 ? 35.487 3.511 -16.122 1.00 77.00 165 SER A N 1
ATOM 1290 C CA . SER A 1 165 ? 36.047 4.826 -16.467 1.00 77.00 165 SER A CA 1
ATOM 1291 C C . SER A 1 165 ? 35.152 5.644 -17.402 1.00 77.00 165 SER A C 1
ATOM 1293 O O . SER A 1 165 ? 35.022 6.851 -17.196 1.00 77.00 165 SER A O 1
ATOM 1295 N N . THR A 1 166 ? 34.499 4.999 -18.370 1.00 68.88 166 THR A N 1
ATOM 1296 C CA . THR A 1 166 ? 33.591 5.655 -19.330 1.00 68.88 166 THR A CA 1
ATOM 1297 C C . THR A 1 166 ? 32.235 5.994 -18.707 1.00 68.88 166 THR A C 1
ATOM 1299 O O . THR A 1 166 ? 31.752 7.111 -18.854 1.00 68.88 166 THR A O 1
ATOM 1302 N N . HIS A 1 167 ? 31.658 5.093 -17.906 1.00 64.81 167 HIS A N 1
ATOM 1303 C CA . HIS A 1 167 ? 30.291 5.241 -17.385 1.00 64.81 167 HIS A CA 1
ATOM 1304 C C . HIS A 1 167 ? 30.225 5.739 -15.924 1.00 64.81 167 HIS A C 1
ATOM 1306 O O . HIS A 1 167 ? 29.162 5.710 -15.303 1.00 64.81 167 HIS A O 1
ATOM 1312 N N . ALA A 1 168 ? 31.332 6.215 -15.332 1.00 64.25 168 ALA A N 1
ATOM 1313 C CA . ALA A 1 168 ? 31.385 6.629 -13.918 1.00 64.25 168 ALA A CA 1
ATOM 1314 C C . ALA A 1 168 ? 30.381 7.733 -13.530 1.00 64.25 168 ALA A C 1
ATOM 1316 O O . ALA A 1 168 ? 30.056 7.878 -12.349 1.00 64.25 168 ALA A O 1
ATOM 1317 N N . LYS A 1 169 ? 29.950 8.562 -14.489 1.00 64.00 169 LYS A N 1
ATOM 1318 C CA . LYS A 1 169 ? 29.216 9.812 -14.222 1.00 64.00 169 LYS A CA 1
ATOM 1319 C C . LYS A 1 169 ? 27.778 9.827 -14.738 1.00 64.00 169 LYS A C 1
ATOM 1321 O O . LYS A 1 169 ? 27.022 10.711 -14.339 1.00 64.00 169 LYS A O 1
ATOM 1326 N N . CYS A 1 170 ? 27.383 8.851 -15.551 1.00 61.38 170 CYS A N 1
ATOM 1327 C CA . CYS A 1 170 ? 26.071 8.820 -16.184 1.00 61.38 170 CYS A CA 1
ATOM 1328 C C . CYS A 1 170 ? 25.186 7.732 -15.574 1.00 61.38 170 CYS A C 1
ATOM 1330 O O . CYS A 1 170 ? 25.592 6.589 -15.369 1.00 61.38 170 CYS A O 1
ATOM 1332 N N . LEU A 1 171 ? 23.936 8.087 -15.275 1.00 65.44 171 LEU A N 1
ATOM 1333 C CA . LEU A 1 171 ? 22.928 7.094 -14.918 1.00 65.44 171 LEU A CA 1
ATOM 1334 C C . LEU A 1 171 ? 22.592 6.261 -16.169 1.00 65.44 171 LEU A C 1
ATOM 1336 O O . LEU A 1 171 ? 22.368 6.848 -17.232 1.00 65.44 171 LEU A O 1
ATOM 1340 N N . PRO A 1 172 ? 22.489 4.923 -16.068 1.00 65.38 172 PRO A N 1
ATOM 1341 C CA . PRO A 1 172 ? 22.121 4.082 -17.204 1.00 65.38 172 PRO A CA 1
ATOM 1342 C C . PRO A 1 172 ? 20.822 4.563 -17.874 1.00 65.38 172 PRO A C 1
ATOM 1344 O O . PRO A 1 172 ? 19.787 4.682 -17.218 1.00 65.38 172 PRO A O 1
ATOM 1347 N N . GLY A 1 173 ? 20.879 4.850 -19.180 1.00 65.00 173 GLY A N 1
ATOM 1348 C CA . GLY A 1 173 ? 19.757 5.385 -19.969 1.00 65.00 173 GLY A CA 1
ATOM 1349 C C . GLY A 1 173 ? 19.700 6.915 -20.094 1.00 65.00 173 GLY A C 1
ATOM 1350 O O . GLY A 1 173 ? 18.898 7.417 -20.879 1.00 65.00 173 GLY A O 1
ATOM 1351 N N . LEU A 1 174 ? 20.553 7.644 -19.370 1.00 64.25 174 LEU A N 1
ATOM 1352 C CA . LEU A 1 174 ? 20.813 9.081 -19.550 1.00 64.25 174 LEU A CA 1
ATOM 1353 C C . LEU A 1 174 ? 22.176 9.350 -20.202 1.00 64.25 174 LEU A C 1
ATOM 1355 O O . LEU A 1 174 ? 22.546 10.506 -20.390 1.00 64.25 174 LEU A O 1
ATOM 1359 N N . ASP A 1 175 ? 22.897 8.283 -20.542 1.00 61.94 175 ASP A N 1
ATOM 1360 C CA . ASP A 1 175 ? 24.227 8.360 -21.124 1.00 61.94 175 ASP A CA 1
ATOM 1361 C C . ASP A 1 175 ? 24.219 8.890 -22.561 1.00 61.94 175 ASP A C 1
ATOM 1363 O O . ASP A 1 175 ? 23.211 8.802 -23.282 1.00 61.94 175 ASP A O 1
ATOM 1367 N N . ASN A 1 176 ? 25.348 9.451 -22.988 1.00 58.41 176 ASN A N 1
ATOM 1368 C CA . ASN A 1 176 ? 25.497 9.937 -24.347 1.00 58.41 176 ASN A CA 1
ATOM 1369 C C . ASN A 1 176 ? 25.969 8.811 -25.272 1.00 58.41 176 ASN A C 1
ATOM 1371 O O . ASN A 1 176 ? 27.151 8.559 -25.405 1.00 58.41 176 ASN A O 1
ATOM 1375 N N . TYR A 1 177 ? 25.032 8.146 -25.953 1.00 61.28 177 TYR A N 1
ATOM 1376 C CA . TYR A 1 177 ? 25.348 7.136 -26.978 1.00 61.28 177 TYR A CA 1
ATOM 1377 C C . TYR A 1 177 ? 25.752 7.744 -28.341 1.00 61.28 177 TYR A C 1
ATOM 1379 O O . TYR A 1 177 ? 25.537 7.111 -29.375 1.00 61.28 177 TYR A O 1
ATOM 1387 N N . ALA A 1 178 ? 26.213 8.997 -28.363 1.00 54.06 178 ALA A N 1
ATOM 1388 C CA . ALA A 1 178 ? 26.708 9.661 -29.567 1.00 54.06 178 ALA A CA 1
ATOM 1389 C C . ALA A 1 178 ? 28.237 9.568 -29.584 1.00 54.06 178 ALA A C 1
ATOM 1391 O O . ALA A 1 178 ? 28.843 9.702 -28.526 1.00 54.06 178 ALA A O 1
ATOM 1392 N N . ASP A 1 179 ? 28.808 9.321 -30.766 1.00 49.88 179 ASP A N 1
ATOM 1393 C CA . ASP A 1 179 ? 30.228 9.016 -30.963 1.00 49.88 179 ASP A CA 1
ATOM 1394 C C . ASP A 1 179 ? 31.165 10.000 -30.233 1.00 49.88 179 ASP A C 1
ATOM 1396 O O . ASP A 1 179 ? 30.938 11.215 -30.219 1.00 49.88 179 ASP A O 1
ATOM 1400 N N . ASP A 1 180 ? 32.243 9.438 -29.682 1.00 49.97 180 ASP A N 1
ATOM 1401 C CA . ASP A 1 180 ? 33.252 10.005 -28.771 1.00 49.97 180 ASP A CA 1
ATOM 1402 C C . ASP A 1 180 ? 33.870 11.367 -29.178 1.00 49.97 180 ASP A C 1
ATOM 1404 O O . ASP A 1 180 ? 34.562 12.017 -28.394 1.00 49.97 180 ASP A O 1
ATOM 1408 N N . GLU A 1 181 ? 33.613 11.872 -30.388 1.00 49.09 181 GLU A N 1
ATOM 1409 C CA . GLU A 1 181 ? 34.037 13.216 -30.805 1.00 49.09 181 GLU A CA 1
ATOM 1410 C C . GLU A 1 181 ? 33.176 14.339 -30.186 1.00 49.09 181 GLU A C 1
ATOM 1412 O O . GLU A 1 181 ? 33.633 15.480 -30.072 1.00 49.09 181 GLU A O 1
ATOM 1417 N N . GLU A 1 182 ? 31.961 14.028 -29.716 1.00 48.34 182 GLU A N 1
ATOM 1418 C CA . GLU A 1 182 ? 31.056 14.972 -29.037 1.00 48.34 182 GLU A CA 1
ATOM 1419 C C . GLU A 1 182 ? 30.983 14.775 -27.506 1.00 48.34 182 GLU A C 1
ATOM 1421 O O . GLU A 1 182 ? 30.228 15.483 -26.828 1.00 48.34 182 GLU A O 1
ATOM 1426 N N . GLU A 1 183 ? 31.808 13.886 -26.938 1.00 49.28 183 GLU A N 1
ATOM 1427 C CA . GLU A 1 183 ? 31.915 13.569 -25.495 1.00 49.28 183 GLU A CA 1
ATOM 1428 C C . GLU A 1 183 ? 32.325 14.757 -24.596 1.00 49.28 183 GLU A C 1
ATOM 1430 O O . GLU A 1 183 ? 32.416 14.634 -23.377 1.00 49.28 183 GLU A O 1
ATOM 1435 N N . GLN A 1 184 ? 32.567 15.945 -25.154 1.00 51.16 184 GLN A N 1
ATOM 1436 C CA . GLN A 1 184 ? 33.083 17.102 -24.408 1.00 51.16 184 GLN A CA 1
ATOM 1437 C C . GLN A 1 184 ? 32.083 18.238 -24.206 1.00 51.16 184 GLN A C 1
ATOM 1439 O O . GLN A 1 184 ? 32.445 19.290 -23.675 1.00 51.16 184 GLN A O 1
ATOM 1444 N N . ASN A 1 185 ? 30.816 18.064 -24.576 1.00 58.50 185 ASN A N 1
ATOM 1445 C CA . ASN A 1 185 ? 29.811 19.082 -24.297 1.00 58.50 185 ASN A CA 1
ATOM 1446 C C . ASN A 1 185 ? 29.050 18.747 -23.011 1.00 58.50 185 ASN A C 1
ATOM 1448 O O . ASN A 1 185 ? 27.896 18.333 -23.072 1.00 58.50 185 ASN A O 1
ATOM 1452 N N . ALA A 1 186 ? 29.654 19.029 -21.848 1.00 67.38 186 ALA A N 1
ATOM 1453 C CA . ALA A 1 186 ? 28.981 18.987 -20.537 1.00 67.38 186 ALA A CA 1
ATOM 1454 C C . ALA A 1 186 ? 27.611 19.702 -20.556 1.00 67.38 186 ALA A C 1
ATOM 1456 O O . ALA A 1 186 ? 26.659 19.295 -19.900 1.00 67.38 186 ALA A O 1
ATOM 1457 N N . PHE A 1 187 ? 27.481 20.728 -21.402 1.00 72.44 187 PHE A N 1
ATOM 1458 C CA . PHE A 1 187 ? 26.221 21.412 -21.667 1.00 72.44 187 PHE A CA 1
ATOM 1459 C C . PHE A 1 187 ? 25.110 20.487 -22.201 1.00 72.44 187 PHE A C 1
ATOM 1461 O O . PHE A 1 187 ? 23.967 20.607 -21.774 1.00 72.44 187 PHE A O 1
ATOM 1468 N N . GLN A 1 188 ? 25.399 19.565 -23.125 1.00 71.38 188 GLN A N 1
ATOM 1469 C CA . GLN A 1 188 ? 24.386 18.653 -23.673 1.00 71.38 188 GLN A CA 1
ATOM 1470 C C . GLN A 1 188 ? 23.925 17.618 -22.636 1.00 71.38 188 GLN A C 1
ATOM 1472 O O . GLN A 1 188 ? 22.733 17.312 -22.574 1.00 71.38 188 GLN A O 1
ATOM 1477 N N . GLU A 1 189 ? 24.840 17.121 -21.801 1.00 71.62 189 GLU A N 1
ATOM 1478 C CA . GLU A 1 189 ? 24.515 16.239 -20.672 1.00 71.62 189 GLU A CA 1
ATOM 1479 C C . GLU A 1 189 ? 23.604 16.953 -19.667 1.00 71.62 189 GLU A C 1
ATOM 1481 O O . GLU A 1 189 ? 22.547 16.434 -19.302 1.00 71.62 189 GLU A O 1
ATOM 1486 N N . GLU A 1 190 ? 23.953 18.187 -19.290 1.00 77.00 190 GLU A N 1
ATOM 1487 C CA . GLU A 1 190 ? 23.130 19.026 -18.419 1.00 77.00 190 GLU A CA 1
ATOM 1488 C C . GLU A 1 190 ? 21.733 19.257 -19.010 1.00 77.00 190 GLU A C 1
ATOM 1490 O O . GLU A 1 190 ? 20.738 19.095 -18.306 1.00 77.00 190 GLU A O 1
ATOM 1495 N N . GLN A 1 191 ? 21.621 19.561 -20.308 1.00 80.94 191 GLN A N 1
ATOM 1496 C CA . GLN A 1 191 ? 20.320 19.746 -20.963 1.00 80.94 191 GLN A CA 1
ATOM 1497 C C . GLN A 1 191 ? 19.467 18.468 -20.960 1.00 80.94 191 GLN A C 1
ATOM 1499 O O . GLN A 1 191 ? 18.254 18.546 -20.756 1.00 80.94 191 GLN A O 1
ATOM 1504 N N . ARG A 1 192 ? 20.064 17.282 -21.139 1.00 75.75 192 ARG A N 1
ATOM 1505 C CA . ARG A 1 192 ? 19.330 16.005 -21.046 1.00 75.75 192 ARG A CA 1
ATOM 1506 C C . ARG A 1 192 ? 18.870 15.721 -19.623 1.00 75.75 192 ARG A C 1
ATOM 1508 O O . ARG A 1 192 ? 17.729 15.300 -19.432 1.00 75.75 192 ARG A O 1
ATOM 1515 N N . MET A 1 193 ? 19.720 15.995 -18.636 1.00 79.56 193 MET A N 1
ATOM 1516 C CA . MET A 1 193 ? 19.367 15.876 -17.221 1.00 79.56 193 MET A CA 1
ATOM 1517 C C . MET A 1 193 ? 18.223 16.822 -16.849 1.00 79.56 193 MET A C 1
ATOM 1519 O O . MET A 1 193 ? 17.285 16.401 -16.173 1.00 79.56 193 MET A O 1
ATOM 1523 N N . ILE A 1 194 ? 18.253 18.063 -17.345 1.00 85.69 194 ILE A N 1
ATOM 1524 C CA . ILE A 1 194 ? 17.166 19.035 -17.179 1.00 85.69 194 ILE A CA 1
ATOM 1525 C C . ILE A 1 194 ? 15.888 18.525 -17.852 1.00 85.69 194 ILE A C 1
ATOM 1527 O O . ILE A 1 194 ? 14.850 18.469 -17.203 1.00 85.69 194 ILE A O 1
ATOM 1531 N N . GLY A 1 195 ? 15.950 18.056 -19.101 1.00 86.12 195 GLY A N 1
ATOM 1532 C CA . GLY A 1 195 ? 14.772 17.527 -19.796 1.00 86.12 195 GLY A CA 1
ATOM 1533 C C . GLY A 1 195 ? 14.164 16.299 -19.107 1.00 86.12 195 GLY A C 1
ATOM 1534 O O . GLY A 1 195 ? 12.943 16.175 -19.000 1.00 86.12 195 GLY A O 1
ATOM 1535 N N . ALA A 1 196 ? 14.996 15.394 -18.585 1.00 85.00 196 ALA A N 1
ATOM 1536 C CA . ALA A 1 196 ? 14.532 14.258 -17.794 1.00 85.00 196 ALA A CA 1
ATOM 1537 C C . ALA A 1 196 ? 13.894 14.707 -16.472 1.00 85.00 196 ALA A C 1
ATOM 1539 O O . ALA A 1 196 ? 12.842 14.188 -16.091 1.00 85.00 196 ALA A O 1
ATOM 1540 N N . PHE A 1 197 ? 14.495 15.688 -15.797 1.00 89.31 197 PHE A N 1
ATOM 1541 C CA . PHE A 1 197 ? 13.945 16.285 -14.586 1.00 89.31 197 PHE A CA 1
ATOM 1542 C C . PHE A 1 197 ? 12.588 16.950 -14.847 1.00 89.31 197 PHE A C 1
ATOM 1544 O O . PHE A 1 197 ? 11.635 16.674 -14.119 1.00 89.31 197 PHE A O 1
ATOM 1551 N N . ASP A 1 198 ? 12.467 17.733 -15.917 1.00 93.50 198 ASP A N 1
ATOM 1552 C CA . ASP A 1 198 ? 11.227 18.404 -16.310 1.00 93.50 198 ASP A CA 1
ATOM 1553 C C . ASP A 1 198 ? 10.119 17.390 -16.624 1.00 93.50 198 ASP A C 1
ATOM 1555 O O . ASP A 1 198 ? 8.998 17.524 -16.129 1.00 93.50 198 ASP A O 1
ATOM 1559 N N . ASN A 1 199 ? 10.440 16.310 -17.346 1.00 90.88 199 ASN A N 1
ATOM 1560 C CA . ASN A 1 199 ? 9.501 15.215 -17.611 1.00 90.88 199 ASN A CA 1
ATOM 1561 C C . ASN A 1 199 ? 9.013 14.549 -16.313 1.00 90.88 199 ASN A C 1
ATOM 1563 O O . ASN A 1 199 ? 7.819 14.273 -16.143 1.00 90.88 199 ASN A O 1
ATOM 1567 N N . VAL A 1 200 ? 9.927 14.282 -15.373 1.00 92.44 200 VAL A N 1
ATOM 1568 C CA . VAL A 1 200 ? 9.571 13.715 -14.066 1.00 92.44 200 VAL A CA 1
ATOM 1569 C C . VAL A 1 200 ? 8.706 14.698 -13.284 1.00 92.44 200 VAL A C 1
ATOM 1571 O O . VAL A 1 200 ? 7.682 14.286 -12.734 1.00 92.44 200 VAL A O 1
ATOM 1574 N N . GLN A 1 201 ? 9.052 15.983 -13.279 1.00 95.88 201 GLN A N 1
ATOM 1575 C CA . GLN A 1 201 ? 8.298 17.028 -12.599 1.00 95.88 201 GLN A CA 1
ATOM 1576 C C . GLN A 1 201 ? 6.880 17.160 -13.169 1.00 95.88 201 GLN A C 1
ATOM 1578 O O . GLN A 1 201 ? 5.918 17.197 -12.399 1.00 95.88 201 GLN A O 1
ATOM 1583 N N . GLU A 1 202 ? 6.716 17.161 -14.491 1.00 95.94 202 GLU A N 1
ATOM 1584 C CA . GLU A 1 202 ? 5.402 17.186 -15.137 1.00 95.94 202 GLU A CA 1
ATOM 1585 C C . GLU A 1 202 ? 4.575 15.948 -14.760 1.00 95.94 202 GLU A C 1
ATOM 1587 O O . GLU A 1 202 ? 3.411 16.061 -14.357 1.00 95.94 202 GLU A O 1
ATOM 1592 N N . SER A 1 203 ? 5.187 14.759 -14.798 1.00 95.38 203 SER A N 1
ATOM 1593 C CA . SER A 1 203 ? 4.518 13.516 -14.403 1.00 95.38 203 SER A CA 1
ATOM 1594 C C . SER A 1 203 ? 4.102 13.526 -12.924 1.00 95.38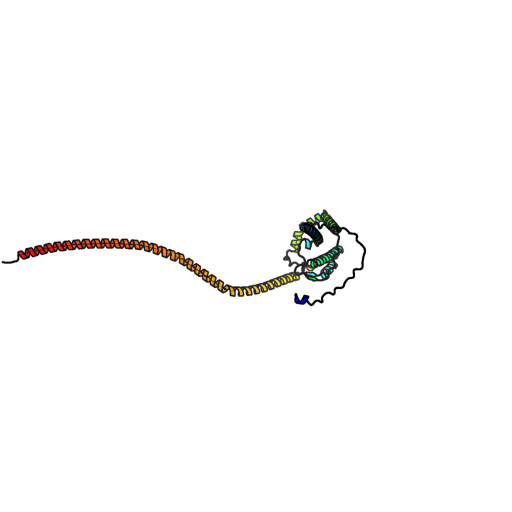 203 SER A C 1
ATOM 1596 O O . SER A 1 203 ? 3.006 13.065 -12.577 1.00 95.38 203 SER A O 1
ATOM 1598 N N . LEU A 1 204 ? 4.928 14.107 -12.049 1.00 96.69 204 LEU A N 1
ATOM 1599 C CA . LEU A 1 204 ? 4.659 14.249 -10.623 1.00 96.69 204 LEU A CA 1
ATOM 1600 C C . LEU A 1 204 ? 3.496 15.214 -10.387 1.00 96.69 204 LEU A C 1
ATOM 1602 O O . LEU A 1 204 ? 2.580 14.896 -9.632 1.00 96.69 204 LEU A O 1
ATOM 1606 N N . LEU A 1 205 ? 3.475 16.359 -11.069 1.00 96.44 205 LEU A N 1
ATOM 1607 C CA . LEU A 1 205 ? 2.370 17.313 -10.968 1.00 96.44 205 LEU A CA 1
ATOM 1608 C C . LEU A 1 205 ? 1.060 16.689 -11.468 1.00 96.44 205 LEU A C 1
ATOM 1610 O O . LEU A 1 205 ? 0.046 16.721 -10.766 1.00 96.44 205 LEU A O 1
ATOM 1614 N N . ALA A 1 206 ? 1.086 16.018 -12.622 1.00 96.00 206 ALA A N 1
ATOM 1615 C CA . ALA A 1 206 ? -0.086 15.347 -13.176 1.00 96.00 206 ALA A CA 1
ATOM 1616 C C . ALA A 1 206 ? -0.596 14.201 -12.281 1.00 96.00 206 ALA A C 1
ATOM 1618 O O . ALA A 1 206 ? -1.808 13.965 -12.190 1.00 96.00 206 ALA A O 1
ATOM 1619 N N . THR A 1 207 ? 0.300 13.447 -11.635 1.00 95.81 207 THR A N 1
ATOM 1620 C CA . THR A 1 207 ? -0.079 12.396 -10.675 1.00 95.81 207 THR A CA 1
ATOM 1621 C C . THR A 1 207 ? -0.600 12.986 -9.369 1.00 95.81 207 THR A C 1
ATOM 1623 O O . THR A 1 207 ? -1.626 12.512 -8.883 1.00 95.81 207 THR A O 1
ATOM 1626 N N . ALA A 1 208 ? 0.010 14.051 -8.848 1.00 97.50 208 ALA A N 1
ATOM 1627 C CA . ALA A 1 208 ? -0.435 14.749 -7.646 1.00 97.50 208 ALA A CA 1
ATOM 1628 C C . ALA A 1 208 ? -1.829 15.366 -7.824 1.00 97.50 208 ALA A C 1
ATOM 1630 O O . ALA A 1 208 ? -2.693 15.211 -6.962 1.00 97.50 208 ALA A O 1
ATOM 1631 N N . GLU A 1 209 ? -2.117 15.994 -8.967 1.00 96.88 209 GLU A N 1
ATOM 1632 C CA . GLU A 1 209 ? -3.460 16.501 -9.263 1.00 96.88 209 GLU A CA 1
ATOM 1633 C C . GLU A 1 209 ? -4.510 15.388 -9.324 1.00 96.88 209 GLU A C 1
ATOM 1635 O O . GLU A 1 209 ? -5.627 15.546 -8.815 1.00 96.88 209 GLU A O 1
ATOM 1640 N N . ARG A 1 210 ? -4.170 14.250 -9.945 1.00 96.44 210 ARG A N 1
ATOM 1641 C CA . ARG A 1 210 ? -5.037 13.063 -9.970 1.00 96.44 210 ARG A CA 1
ATOM 1642 C C . ARG A 1 210 ? -5.244 12.502 -8.564 1.00 96.44 210 ARG A C 1
ATOM 1644 O O . ARG A 1 210 ? -6.387 12.207 -8.214 1.00 96.44 210 ARG A O 1
ATOM 1651 N N . GLY A 1 211 ? -4.185 12.430 -7.761 1.00 97.19 211 GLY A N 1
ATOM 1652 C CA . GLY A 1 211 ? -4.218 12.044 -6.351 1.00 97.19 211 GLY A CA 1
ATOM 1653 C C . GLY A 1 211 ? -5.160 12.937 -5.550 1.00 97.19 211 GLY A C 1
ATOM 1654 O O . GLY A 1 211 ? -6.139 12.448 -4.998 1.00 97.19 211 GLY A O 1
ATOM 1655 N N . ASN A 1 212 ? -4.984 14.256 -5.623 1.00 97.12 212 ASN A N 1
ATOM 1656 C CA . ASN A 1 212 ? -5.836 15.241 -4.951 1.00 97.12 212 ASN A CA 1
ATOM 1657 C C . ASN A 1 212 ? -7.315 15.127 -5.359 1.00 97.12 212 ASN A C 1
ATOM 1659 O O . ASN A 1 212 ? -8.217 15.259 -4.528 1.00 97.12 212 ASN A O 1
ATOM 1663 N N . LYS A 1 213 ? -7.602 14.879 -6.645 1.00 96.62 213 LYS A N 1
ATOM 1664 C CA . LYS A 1 213 ? -8.977 14.651 -7.128 1.00 96.62 213 LYS A CA 1
ATOM 1665 C C . LYS A 1 213 ? -9.565 13.360 -6.552 1.00 96.62 213 LYS A C 1
ATOM 1667 O O . LYS A 1 213 ? -10.739 13.349 -6.178 1.00 96.62 213 LYS A O 1
ATOM 1672 N N . LEU A 1 214 ? -8.778 12.286 -6.484 1.00 96.75 214 LEU A N 1
ATOM 1673 C CA . LEU A 1 214 ? -9.199 11.016 -5.890 1.00 96.75 214 LEU A CA 1
ATOM 1674 C C . LEU A 1 214 ? -9.408 11.146 -4.382 1.00 96.75 214 LEU A C 1
ATOM 1676 O O . LEU A 1 214 ? -10.454 10.737 -3.894 1.00 96.75 214 LEU A O 1
ATOM 1680 N N . GLU A 1 215 ? -8.494 11.784 -3.659 1.00 95.62 215 GLU A N 1
ATOM 1681 C CA . GLU A 1 215 ? -8.612 12.021 -2.220 1.00 95.62 215 GLU A CA 1
ATOM 1682 C C . GLU A 1 215 ? -9.855 12.834 -1.870 1.00 95.62 215 GLU A C 1
ATOM 1684 O O . GLU A 1 215 ? -10.583 12.467 -0.951 1.00 95.62 215 GLU A O 1
ATOM 1689 N N . LYS A 1 216 ? -10.177 13.883 -2.638 1.00 96.50 216 LYS A N 1
ATOM 1690 C CA . LYS A 1 216 ? -11.423 14.645 -2.447 1.00 96.50 216 LYS A CA 1
ATOM 1691 C C . LYS A 1 216 ? -12.665 13.767 -2.624 1.00 96.50 216 LYS A C 1
ATOM 1693 O O . LYS A 1 216 ? -13.586 13.850 -1.814 1.00 96.50 216 LYS A O 1
ATOM 1698 N N . LYS A 1 217 ? -12.685 12.895 -3.640 1.00 96.25 217 LYS A N 1
ATOM 1699 C CA . LYS A 1 217 ? -13.784 11.933 -3.852 1.00 96.25 217 LYS A CA 1
ATOM 1700 C C . LYS A 1 217 ? -13.863 10.910 -2.717 1.00 96.25 217 LYS A C 1
ATOM 1702 O O . LYS A 1 217 ? -14.947 10.649 -2.203 1.00 96.25 217 LYS A O 1
ATOM 1707 N N . LEU A 1 218 ? -12.726 10.354 -2.303 1.00 95.88 218 LEU A N 1
ATOM 1708 C CA . LEU A 1 218 ? -12.648 9.391 -1.206 1.00 95.88 218 LEU A CA 1
ATOM 1709 C C . LEU A 1 218 ? -13.086 10.021 0.115 1.00 95.88 218 LEU A C 1
ATOM 1711 O O . LEU A 1 218 ? -13.853 9.409 0.844 1.00 95.88 218 LEU A O 1
ATOM 1715 N N . SER A 1 219 ? -12.667 11.249 0.404 1.00 95.88 219 SER A N 1
ATOM 1716 C CA . SER A 1 219 ? -13.084 11.992 1.593 1.00 95.88 219 SER A CA 1
ATOM 1717 C C . SER A 1 219 ? -14.592 12.264 1.590 1.00 95.88 219 SER A C 1
ATOM 1719 O O . SER A 1 219 ? -15.250 12.055 2.606 1.00 95.88 219 SER A O 1
ATOM 1721 N N . LEU A 1 220 ? -15.177 12.617 0.437 1.00 94.62 220 LEU A N 1
ATOM 1722 C CA . LEU A 1 220 ? -16.627 12.799 0.307 1.00 94.62 220 LEU A CA 1
ATOM 1723 C C . LEU A 1 220 ? -17.403 11.500 0.583 1.00 94.62 220 LEU A C 1
ATOM 1725 O O . LEU A 1 220 ? -18.361 11.508 1.353 1.00 94.62 220 LEU A O 1
ATOM 1729 N N . HIS A 1 221 ? -16.994 10.382 -0.025 1.00 94.00 221 HIS A N 1
ATOM 1730 C CA . HIS A 1 221 ? -17.705 9.107 0.117 1.00 94.00 221 HIS A CA 1
ATOM 1731 C C . HIS A 1 221 ? -17.433 8.413 1.458 1.00 94.00 221 HIS A C 1
ATOM 1733 O O . HIS A 1 221 ? -18.356 7.907 2.094 1.00 94.00 221 HIS A O 1
ATOM 1739 N N . TYR A 1 222 ? -16.179 8.387 1.907 1.00 95.81 222 TYR A N 1
ATOM 1740 C CA . TYR A 1 222 ? -15.750 7.650 3.094 1.00 95.81 222 TYR A CA 1
ATOM 1741 C C . TYR A 1 222 ? -15.662 8.496 4.359 1.00 95.81 222 TYR A C 1
ATOM 1743 O O . TYR A 1 222 ? -15.627 7.916 5.440 1.00 95.81 222 TYR A O 1
ATOM 1751 N N . GLY A 1 223 ? -15.685 9.828 4.287 1.00 96.06 223 GLY A N 1
ATOM 1752 C CA . GLY A 1 223 ? -15.576 10.689 5.470 1.00 96.06 223 GLY A CA 1
ATOM 1753 C C . GLY A 1 223 ? -16.673 10.417 6.504 1.00 96.06 223 GLY A C 1
ATOM 1754 O O . GLY A 1 223 ? -16.390 10.245 7.691 1.00 96.06 223 GLY A O 1
ATOM 1755 N N . GLY A 1 224 ? -17.924 10.261 6.054 1.00 95.88 224 GLY A N 1
ATOM 1756 C CA . GLY A 1 224 ? -19.043 9.886 6.925 1.00 95.88 224 GLY A CA 1
ATOM 1757 C C . GLY A 1 224 ? -18.866 8.502 7.563 1.00 95.88 224 GLY A C 1
ATOM 1758 O O . GLY A 1 224 ? -19.050 8.344 8.773 1.00 95.88 224 GLY A O 1
ATOM 1759 N N . TYR A 1 225 ? -18.444 7.507 6.776 1.00 96.38 225 TYR A N 1
ATOM 1760 C CA . TYR A 1 225 ? -18.169 6.157 7.278 1.00 96.38 225 TYR A CA 1
ATOM 1761 C C . TYR A 1 225 ? -17.000 6.131 8.268 1.00 96.38 225 TYR A C 1
ATOM 1763 O O . TYR A 1 225 ? -17.092 5.457 9.292 1.00 96.38 225 TYR A O 1
ATOM 1771 N N . GLN A 1 226 ? -15.937 6.896 8.019 1.00 95.94 226 GLN A N 1
ATOM 1772 C CA . GLN A 1 226 ? -14.798 7.032 8.926 1.00 95.94 226 GLN A CA 1
ATOM 1773 C C . GLN A 1 226 ? -15.219 7.651 10.260 1.00 95.94 226 GLN A C 1
ATOM 1775 O O . GLN A 1 226 ? -14.847 7.133 11.312 1.00 95.94 226 GLN A O 1
ATOM 1780 N N . ASN A 1 227 ? -16.034 8.709 10.240 1.00 96.06 227 ASN A N 1
ATOM 1781 C CA . ASN A 1 227 ? -16.554 9.320 11.463 1.00 96.06 227 ASN A CA 1
ATOM 1782 C C . ASN A 1 227 ? -17.447 8.348 12.237 1.00 96.06 227 ASN A C 1
ATOM 1784 O O . ASN A 1 227 ? -17.247 8.157 13.436 1.00 96.06 227 ASN A O 1
ATOM 1788 N N . ARG A 1 228 ? -18.358 7.643 11.552 1.00 96.62 228 ARG A N 1
ATOM 1789 C CA . ARG A 1 228 ? -19.187 6.606 12.181 1.00 96.62 228 ARG A CA 1
ATOM 1790 C C . ARG A 1 228 ? -18.336 5.493 12.791 1.00 96.62 228 ARG A C 1
ATOM 1792 O O . ARG A 1 228 ? -18.601 5.081 13.916 1.00 96.62 228 ARG A O 1
ATOM 1799 N N . ALA A 1 229 ? -17.310 5.026 12.084 1.00 97.25 229 ALA A N 1
ATOM 1800 C CA . ALA A 1 229 ? -16.396 4.008 12.588 1.00 97.25 229 ALA A CA 1
ATOM 1801 C C . ALA A 1 229 ? -15.636 4.494 13.832 1.00 97.25 229 ALA A C 1
ATOM 1803 O O . ALA A 1 229 ? -15.535 3.750 14.805 1.00 97.25 229 ALA A O 1
ATOM 1804 N N . LYS A 1 230 ? -15.159 5.746 13.842 1.00 97.81 230 LYS A N 1
ATOM 1805 C CA . LYS A 1 230 ? -14.521 6.362 15.017 1.00 97.81 230 LYS A CA 1
ATOM 1806 C C . LYS A 1 230 ? -15.477 6.417 16.212 1.00 97.81 230 LYS A C 1
ATOM 1808 O O . LYS A 1 230 ? -15.109 5.966 17.291 1.00 97.81 230 LYS A O 1
ATOM 1813 N N . THR A 1 231 ? -16.712 6.884 16.020 1.00 97.50 231 THR A N 1
ATOM 1814 C CA . THR A 1 231 ? -17.719 6.940 17.093 1.00 97.50 231 THR A CA 1
ATOM 1815 C C . THR A 1 231 ? -18.086 5.553 17.616 1.00 97.50 231 THR A C 1
ATOM 1817 O O . THR A 1 231 ? -18.193 5.364 18.823 1.00 97.50 231 THR A O 1
ATOM 1820 N N . LEU A 1 232 ? -18.271 4.565 16.735 1.00 97.94 232 LEU A N 1
ATOM 1821 C CA . LEU A 1 232 ? -18.572 3.192 17.151 1.00 97.94 232 LEU A CA 1
ATOM 1822 C C . LEU A 1 232 ? -17.416 2.580 17.945 1.00 97.94 232 LEU A C 1
ATOM 1824 O O . LEU A 1 232 ? -17.656 1.974 18.983 1.00 97.94 232 LEU A O 1
ATOM 1828 N N . ARG A 1 233 ? -16.169 2.788 17.506 1.00 98.06 233 ARG A N 1
ATOM 1829 C CA . ARG A 1 233 ? -14.983 2.353 18.257 1.00 98.06 233 ARG A CA 1
ATOM 1830 C C . ARG A 1 233 ? -14.924 2.997 19.640 1.00 98.06 233 ARG A C 1
ATOM 1832 O O . ARG A 1 233 ? -14.696 2.283 20.607 1.00 98.06 233 ARG A O 1
ATOM 1839 N N . ALA A 1 234 ? -15.183 4.301 19.743 1.00 98.12 234 ALA A N 1
ATOM 1840 C CA . ALA A 1 234 ? -15.229 4.995 21.030 1.00 98.12 234 ALA A CA 1
ATOM 1841 C C . ALA A 1 234 ? -16.287 4.386 21.967 1.00 98.12 234 ALA A C 1
ATOM 1843 O O . ALA A 1 234 ? -15.959 4.015 23.088 1.00 98.12 234 ALA A O 1
ATOM 1844 N N . LYS A 1 235 ? -17.514 4.159 21.477 1.00 97.94 235 LYS A N 1
ATOM 1845 C CA . LYS A 1 235 ? -18.588 3.522 22.262 1.00 97.94 235 LYS A CA 1
ATOM 1846 C C . LYS A 1 235 ? -18.238 2.110 22.728 1.00 97.94 235 LYS A C 1
ATOM 1848 O O . LYS A 1 235 ? -18.570 1.739 23.847 1.00 97.94 235 LYS A O 1
ATOM 1853 N N . ILE A 1 236 ? -17.580 1.319 21.879 1.00 98.00 236 ILE A N 1
ATOM 1854 C CA . ILE A 1 236 ? -17.126 -0.030 22.248 1.00 98.00 236 ILE A CA 1
ATOM 1855 C C . ILE A 1 236 ? -16.096 0.050 23.378 1.00 98.00 236 ILE A C 1
ATOM 1857 O O . ILE A 1 236 ? -16.188 -0.715 24.332 1.00 98.00 236 ILE A O 1
ATOM 1861 N N . LEU A 1 237 ? -15.146 0.985 23.301 1.00 98.12 237 LEU A N 1
ATOM 1862 C CA . LEU A 1 237 ? -14.135 1.173 24.343 1.00 98.12 237 LEU A CA 1
ATOM 1863 C C . LEU A 1 237 ? -14.747 1.666 25.660 1.00 98.12 237 LEU A C 1
ATOM 1865 O O . LEU A 1 237 ? -14.400 1.143 26.715 1.00 98.12 237 LEU A O 1
ATOM 1869 N N . GLU A 1 238 ? -15.681 2.617 25.606 1.00 97.75 238 GLU A N 1
ATOM 1870 C CA . GLU A 1 238 ? -16.416 3.099 26.782 1.00 97.75 238 GLU A CA 1
ATOM 1871 C C . GLU A 1 238 ? -17.212 1.971 27.450 1.00 97.75 238 GLU A C 1
ATOM 1873 O O . GLU A 1 238 ? -17.106 1.774 28.660 1.00 97.75 238 GLU A O 1
ATOM 1878 N N . ALA A 1 239 ? -17.954 1.181 26.666 1.00 97.62 239 ALA A N 1
ATOM 1879 C CA . ALA A 1 239 ? -18.695 0.031 27.176 1.00 97.62 239 ALA A CA 1
ATOM 1880 C C . ALA A 1 239 ? -17.756 -1.018 27.789 1.00 97.62 239 ALA A C 1
ATOM 1882 O O . ALA A 1 239 ? -18.027 -1.522 28.875 1.00 97.62 239 ALA A O 1
ATOM 1883 N N . ASN A 1 240 ? -16.626 -1.301 27.137 1.00 97.50 240 ASN A N 1
ATOM 1884 C CA . ASN A 1 240 ? -15.631 -2.245 27.639 1.00 97.50 240 ASN A CA 1
ATOM 1885 C C . ASN A 1 240 ? -14.960 -1.766 28.938 1.00 97.50 240 ASN A C 1
ATOM 1887 O O . ASN A 1 240 ? -14.600 -2.586 29.771 1.00 97.50 240 ASN A O 1
ATOM 1891 N N . ALA A 1 241 ? -14.811 -0.454 29.138 1.00 96.81 241 ALA A N 1
ATOM 1892 C CA . ALA A 1 241 ? -14.298 0.109 30.387 1.00 96.81 241 ALA A CA 1
ATOM 1893 C C . ALA A 1 241 ? -15.349 0.133 31.515 1.00 96.81 241 ALA A C 1
ATOM 1895 O O . ALA A 1 241 ? -14.989 0.076 32.691 1.00 96.81 241 ALA A O 1
ATOM 1896 N N . ALA A 1 242 ? -16.637 0.239 31.174 1.00 97.31 242 ALA A N 1
ATOM 1897 C CA . ALA A 1 242 ? -17.740 0.234 32.137 1.00 97.31 242 ALA A CA 1
ATOM 1898 C C . ALA A 1 242 ? -18.124 -1.181 32.602 1.00 97.31 242 ALA A C 1
ATOM 1900 O O . ALA A 1 242 ? -18.479 -1.367 33.762 1.00 97.31 242 ALA A O 1
ATOM 1901 N N . LEU A 1 243 ? -18.031 -2.175 31.715 1.00 97.81 243 LEU A N 1
ATOM 1902 C CA . LEU A 1 243 ? -18.408 -3.564 31.982 1.00 97.81 243 LEU A CA 1
ATOM 1903 C C . LEU A 1 243 ? -17.716 -4.172 33.219 1.00 97.81 243 LEU A C 1
ATOM 1905 O O . LEU A 1 243 ? -18.447 -4.655 34.082 1.00 97.81 243 LEU A O 1
ATOM 1909 N N . PRO A 1 244 ? -16.376 -4.125 33.375 1.00 97.31 244 PRO A N 1
ATOM 1910 C CA . PRO A 1 244 ? -15.718 -4.696 34.550 1.00 97.31 244 PRO A CA 1
ATOM 1911 C C . PRO A 1 244 ? -16.121 -3.975 35.839 1.00 97.31 244 PRO A C 1
ATOM 1913 O O . PRO A 1 244 ? -16.393 -4.632 36.829 1.00 97.31 244 PRO A O 1
ATOM 1916 N N . LYS A 1 245 ? -16.290 -2.644 35.815 1.00 97.06 245 LYS A N 1
ATOM 1917 C CA . LYS A 1 245 ? -16.738 -1.886 36.998 1.00 97.06 245 LYS A CA 1
ATOM 1918 C C . LYS A 1 245 ? -18.116 -2.340 37.476 1.00 97.06 245 LYS A C 1
ATOM 1920 O O . LYS A 1 245 ? -18.324 -2.533 38.662 1.00 97.06 245 LYS A O 1
ATOM 1925 N N . LEU A 1 246 ? -19.046 -2.552 36.543 1.00 97.56 246 LEU A N 1
ATOM 1926 C CA . LEU A 1 246 ? -20.377 -3.066 36.873 1.00 97.56 246 LEU A CA 1
ATOM 1927 C C . LEU A 1 246 ? -20.339 -4.521 37.355 1.00 97.56 246 LEU A C 1
ATOM 1929 O O . LEU A 1 246 ? -21.185 -4.909 38.156 1.00 97.56 246 LEU A O 1
ATOM 1933 N N . GLN A 1 247 ? -19.397 -5.331 36.865 1.00 97.88 247 GLN A N 1
ATOM 1934 C CA . GLN A 1 247 ? -19.176 -6.685 37.378 1.00 97.88 247 GLN A CA 1
ATOM 1935 C C . GLN A 1 247 ? -18.646 -6.648 38.814 1.00 97.88 247 GLN A C 1
ATOM 1937 O O . GLN A 1 247 ? -19.218 -7.322 39.669 1.00 97.88 247 GLN A O 1
ATOM 1942 N N . ASP A 1 248 ? -17.645 -5.810 39.086 1.00 97.69 248 ASP A N 1
ATOM 1943 C CA . ASP A 1 248 ? -17.087 -5.601 40.424 1.00 97.69 248 ASP A CA 1
ATOM 1944 C C . ASP A 1 248 ? -18.169 -5.104 41.400 1.00 97.69 248 ASP A C 1
ATOM 1946 O O . ASP A 1 248 ? -18.330 -5.658 42.488 1.00 97.69 248 ASP A O 1
ATOM 1950 N N . ASP A 1 249 ? -18.976 -4.116 40.991 1.00 97.62 249 ASP A N 1
ATOM 1951 C CA . ASP A 1 249 ? -20.101 -3.599 41.781 1.00 97.62 249 ASP A CA 1
ATOM 1952 C C . ASP A 1 249 ? -21.132 -4.700 42.076 1.00 97.62 249 ASP A C 1
ATOM 1954 O O . ASP A 1 249 ? -21.633 -4.826 43.194 1.00 97.62 249 ASP A O 1
ATOM 1958 N N . LEU A 1 250 ? -21.451 -5.533 41.082 1.00 98.00 250 LEU A N 1
ATOM 1959 C CA . LEU A 1 250 ? -22.399 -6.633 41.231 1.00 98.00 250 LEU A CA 1
ATOM 1960 C C . LEU A 1 250 ? -21.881 -7.683 42.221 1.00 98.00 250 LEU A C 1
ATOM 1962 O O . LEU A 1 250 ? -22.637 -8.145 43.080 1.00 98.00 250 LEU A O 1
ATOM 1966 N N . GLU A 1 251 ? -20.608 -8.058 42.124 1.00 97.88 251 GLU A N 1
ATOM 1967 C CA . GLU A 1 251 ? -19.968 -8.969 43.074 1.00 97.88 251 GLU A CA 1
ATOM 1968 C C . GLU A 1 251 ? -19.931 -8.375 44.487 1.00 97.88 251 GLU A C 1
ATOM 1970 O O . GLU A 1 251 ? -20.276 -9.064 45.451 1.00 97.88 251 GLU A O 1
ATOM 1975 N N . ALA A 1 252 ? -19.629 -7.080 44.616 1.00 97.81 252 ALA A N 1
ATOM 1976 C CA . ALA A 1 252 ? -19.687 -6.367 45.885 1.00 97.81 252 ALA A CA 1
ATOM 1977 C C . ALA A 1 252 ? -21.102 -6.384 46.489 1.00 97.81 252 ALA A C 1
ATOM 1979 O O . ALA A 1 252 ? -21.258 -6.702 47.669 1.00 97.81 252 ALA A O 1
ATOM 1980 N N . PHE A 1 253 ? -22.147 -6.130 45.692 1.00 97.94 253 PHE A N 1
ATOM 1981 C CA . PHE A 1 253 ? -23.534 -6.190 46.161 1.00 97.94 253 PHE A CA 1
ATOM 1982 C C . PHE A 1 253 ? -23.980 -7.604 46.534 1.00 97.94 253 PHE A C 1
ATOM 1984 O O . PHE A 1 253 ? -24.719 -7.762 47.505 1.00 97.94 253 PHE A O 1
ATOM 1991 N N . ARG A 1 254 ? -23.522 -8.642 45.825 1.00 97.50 254 ARG A N 1
ATOM 1992 C CA . ARG A 1 254 ? -23.783 -10.041 46.210 1.00 97.50 254 ARG A CA 1
ATOM 1993 C C . ARG A 1 254 ? -23.146 -10.377 47.553 1.00 97.50 254 ARG A C 1
ATOM 1995 O O . ARG A 1 254 ? -23.810 -10.949 48.415 1.00 97.50 254 ARG A O 1
ATOM 2002 N N . ASN A 1 255 ? -21.889 -9.986 47.747 1.00 97.19 255 ASN A N 1
ATOM 2003 C CA . ASN A 1 255 ? -21.194 -10.186 49.015 1.00 97.19 255 ASN A CA 1
ATOM 2004 C C . ASN A 1 255 ? -21.898 -9.437 50.152 1.00 97.19 255 ASN A C 1
ATOM 2006 O O . ASN A 1 255 ? -22.149 -10.024 51.205 1.00 97.19 255 ASN A O 1
ATOM 2010 N N . LEU A 1 256 ? -22.295 -8.184 49.908 1.00 97.44 256 LEU A N 1
ATOM 2011 C CA . LEU A 1 256 ? -23.053 -7.376 50.860 1.00 97.44 256 LEU A CA 1
ATOM 2012 C C . LEU A 1 256 ? -24.407 -8.013 51.198 1.00 97.44 256 LEU A C 1
ATOM 2014 O O . LEU A 1 256 ? -24.790 -8.065 52.361 1.00 97.44 256 LEU A O 1
ATOM 2018 N N . GLN A 1 257 ? -25.128 -8.541 50.206 1.00 97.38 257 GLN A N 1
ATOM 2019 C CA . GLN A 1 257 ? -26.406 -9.219 50.422 1.00 97.38 257 GLN A CA 1
ATOM 2020 C C . GLN A 1 257 ? -26.250 -10.438 51.340 1.00 97.38 257 GLN A C 1
ATOM 2022 O O . GLN A 1 257 ? -27.069 -10.642 52.236 1.00 97.38 257 GLN A O 1
ATOM 2027 N N . ILE A 1 258 ? -25.199 -11.238 51.136 1.00 96.62 258 ILE A N 1
ATOM 2028 C CA . ILE A 1 258 ? -24.910 -12.407 51.975 1.00 96.62 258 ILE A CA 1
ATOM 2029 C C . ILE A 1 258 ? -24.563 -11.962 53.402 1.00 96.62 258 ILE A C 1
ATOM 2031 O O . ILE A 1 258 ? -25.109 -12.510 54.363 1.00 96.62 258 ILE A O 1
ATOM 2035 N N . SER A 1 259 ? -23.699 -10.953 53.553 1.00 96.56 259 SER A N 1
ATOM 2036 C CA . SER A 1 259 ? -23.291 -10.461 54.872 1.00 96.56 259 SER A CA 1
ATOM 2037 C C . SER A 1 259 ? -24.442 -9.809 55.635 1.00 96.56 259 SER A C 1
ATOM 2039 O O . SER A 1 259 ? -24.600 -10.064 56.826 1.00 96.56 259 SER A O 1
ATOM 2041 N N . GLU A 1 260 ? -25.276 -9.012 54.963 1.00 96.69 260 GLU A N 1
ATOM 2042 C CA . GLU A 1 260 ? -26.460 -8.393 55.565 1.00 96.69 260 GLU A CA 1
ATOM 2043 C C . GLU A 1 260 ? -27.512 -9.442 55.928 1.00 96.69 260 GLU A C 1
ATOM 2045 O O . GLU A 1 260 ? -28.104 -9.364 57.001 1.00 96.69 260 GLU A O 1
ATOM 2050 N N . GLY A 1 261 ? -27.699 -10.474 55.099 1.00 95.69 261 GLY A N 1
ATOM 2051 C CA . GLY A 1 261 ? -28.577 -11.600 55.422 1.00 95.69 261 GLY A CA 1
ATOM 2052 C C . GLY A 1 261 ? -28.196 -12.273 56.745 1.00 95.69 261 GLY A C 1
ATOM 2053 O O . GLY A 1 261 ? -29.053 -12.464 57.610 1.00 95.69 261 GLY A O 1
ATOM 2054 N N . ALA A 1 262 ? -26.903 -12.554 56.939 1.00 95.31 262 ALA A N 1
ATOM 2055 C CA . ALA A 1 262 ? -26.382 -13.102 58.192 1.00 95.31 262 ALA A CA 1
ATOM 2056 C C . ALA A 1 262 ? -26.446 -12.091 59.356 1.00 95.31 262 ALA A C 1
ATOM 2058 O O . ALA A 1 262 ? -26.777 -12.446 60.489 1.00 95.31 262 ALA A O 1
ATOM 2059 N N . ALA A 1 263 ? -26.168 -10.811 59.098 1.00 96.81 263 ALA A N 1
ATOM 2060 C CA . ALA A 1 263 ? -26.222 -9.770 60.120 1.00 96.81 263 ALA A CA 1
ATOM 2061 C C . ALA A 1 263 ? -27.651 -9.547 60.645 1.00 96.81 263 ALA A C 1
ATOM 2063 O O . ALA A 1 263 ? -27.842 -9.363 61.850 1.00 96.81 263 ALA A O 1
ATOM 2064 N N . VAL A 1 264 ? -28.659 -9.592 59.766 1.00 96.75 264 VAL A N 1
ATOM 2065 C CA . VAL A 1 264 ? -30.077 -9.472 60.131 1.00 96.75 264 VAL A CA 1
ATOM 2066 C C . VAL A 1 264 ? -30.514 -10.648 60.998 1.00 96.75 264 VAL A C 1
ATOM 2068 O O . VAL A 1 264 ? -31.148 -10.412 62.028 1.00 96.75 264 VAL A O 1
ATOM 2071 N N . SER A 1 265 ? -30.152 -11.891 60.650 1.00 95.94 265 SER A N 1
ATOM 2072 C CA . SER A 1 265 ? -30.505 -13.053 61.477 1.00 95.94 265 SER A CA 1
ATOM 2073 C C . SER A 1 265 ? -29.890 -12.955 62.873 1.00 95.94 265 SER A C 1
ATOM 2075 O O . SER A 1 265 ? -30.619 -13.043 63.860 1.00 95.94 265 SER A O 1
ATOM 2077 N N . SER A 1 266 ? -28.593 -12.644 62.977 1.00 95.19 266 SER A N 1
ATOM 2078 C CA . SER A 1 266 ? -27.932 -12.478 64.278 1.00 95.19 266 SER A CA 1
ATOM 2079 C C . SER A 1 266 ? -28.489 -11.304 65.089 1.00 95.19 266 SER A C 1
ATOM 2081 O O . SER A 1 266 ? -28.566 -11.377 66.315 1.00 95.19 266 SER A O 1
ATOM 2083 N N . ARG A 1 267 ? -28.896 -10.203 64.440 1.00 96.94 267 ARG A N 1
ATOM 2084 C CA . ARG A 1 267 ? -29.528 -9.064 65.127 1.00 96.94 267 ARG A CA 1
ATOM 2085 C C . ARG A 1 267 ? -30.909 -9.430 65.673 1.00 96.94 267 ARG A C 1
ATOM 2087 O O . ARG A 1 267 ? -31.231 -9.047 66.794 1.00 96.94 267 ARG A O 1
ATOM 2094 N N . LEU A 1 268 ? -31.711 -10.172 64.907 1.00 96.75 268 LEU A N 1
ATOM 2095 C CA . LEU A 1 268 ? -33.026 -10.643 65.348 1.00 96.75 268 LEU A CA 1
ATOM 2096 C C . LEU A 1 268 ? -32.922 -11.644 66.501 1.00 96.75 268 LEU A C 1
ATOM 2098 O O . LEU A 1 268 ? -33.731 -11.577 67.422 1.00 96.75 268 LEU A O 1
ATOM 2102 N N . GLU A 1 269 ? -31.941 -12.545 66.470 1.00 96.31 269 GLU A N 1
ATOM 2103 C CA . GLU A 1 269 ? -31.681 -13.484 67.567 1.00 96.31 269 GLU A CA 1
ATOM 2104 C C . GLU A 1 269 ? -31.320 -12.748 68.860 1.00 96.31 269 GLU A C 1
ATOM 2106 O O . GLU A 1 269 ? -31.986 -12.959 69.871 1.00 96.31 269 GLU A O 1
ATOM 2111 N N . LYS A 1 270 ? -30.380 -11.794 68.807 1.00 97.12 270 LYS A N 1
ATOM 2112 C CA . LYS A 1 270 ? -30.022 -10.957 69.967 1.00 97.12 270 LYS A CA 1
ATOM 2113 C C . LYS A 1 270 ? -31.223 -10.212 70.549 1.00 97.12 270 LYS A C 1
ATOM 2115 O O . LYS A 1 270 ? -31.455 -10.263 71.751 1.00 97.12 270 LYS A O 1
ATOM 2120 N N . LEU A 1 271 ? -32.034 -9.572 69.701 1.00 97.00 271 LEU A N 1
ATOM 2121 C CA . LEU A 1 271 ? -33.240 -8.872 70.158 1.00 97.00 271 LEU A CA 1
ATOM 2122 C C . LEU A 1 271 ? -34.265 -9.831 70.779 1.00 97.00 271 LEU A C 1
ATOM 2124 O O . LEU A 1 271 ? -34.904 -9.488 71.770 1.00 97.00 271 LEU A O 1
ATOM 2128 N N . ARG A 1 272 ? -34.430 -11.043 70.232 1.00 96.94 272 ARG A N 1
ATOM 2129 C CA . ARG A 1 272 ? -35.307 -12.067 70.826 1.00 96.94 272 ARG A CA 1
ATOM 2130 C C . ARG A 1 272 ? -34.806 -12.508 72.198 1.00 96.94 272 ARG A C 1
ATOM 2132 O O . ARG A 1 272 ? -35.621 -12.646 73.109 1.00 96.94 272 ARG A O 1
ATOM 2139 N N . GLU A 1 273 ? -33.500 -12.705 72.356 1.00 97.00 273 GLU A N 1
ATOM 2140 C CA . GLU A 1 273 ? -32.882 -13.040 73.641 1.00 97.00 273 GLU A CA 1
ATOM 2141 C C . GLU A 1 273 ? -33.094 -11.922 74.668 1.00 97.00 273 GLU A C 1
ATOM 2143 O O . GLU A 1 273 ? -33.598 -12.192 75.760 1.00 97.00 273 GLU A O 1
ATOM 2148 N N . GLU A 1 274 ? -32.818 -1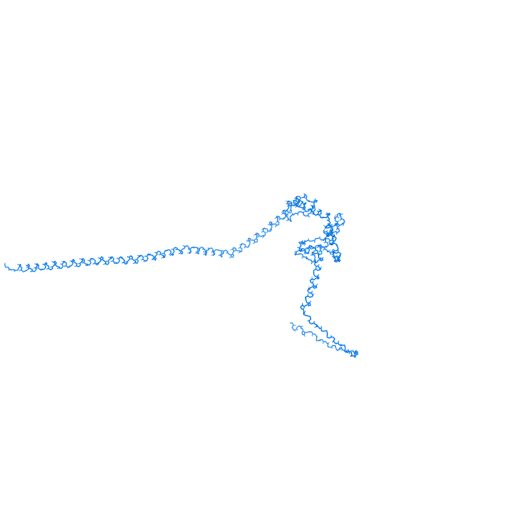0.668 74.302 1.00 97.06 274 GLU A N 1
ATOM 2149 C CA . GLU A 1 274 ? -33.032 -9.492 75.155 1.00 97.06 274 GLU A CA 1
ATOM 2150 C C . GLU A 1 274 ? -34.500 -9.346 75.581 1.00 97.06 274 GLU A C 1
ATOM 2152 O O . GLU A 1 274 ? -34.791 -9.188 76.768 1.00 97.06 274 GLU A O 1
ATOM 2157 N N . VAL A 1 275 ? -35.444 -9.473 74.643 1.00 97.19 275 VAL A N 1
ATOM 2158 C CA . VAL A 1 275 ? -36.884 -9.432 74.947 1.00 97.19 275 VAL A CA 1
ATOM 2159 C C . VAL A 1 275 ? -37.279 -10.594 75.857 1.00 97.19 275 VAL A C 1
ATOM 2161 O O . VAL A 1 275 ? -38.015 -10.394 76.822 1.00 97.19 275 VAL A O 1
ATOM 2164 N N . SER A 1 276 ? -36.766 -11.804 75.612 1.00 96.62 276 SER A N 1
ATOM 2165 C CA . SER A 1 276 ? -37.041 -12.961 76.471 1.00 96.62 276 SER A CA 1
ATOM 2166 C C . SER A 1 276 ? -36.523 -12.764 77.899 1.00 96.62 276 SER A C 1
ATOM 2168 O O . SER A 1 276 ? -37.196 -13.152 78.855 1.00 96.62 276 SER A O 1
ATOM 2170 N N . PHE A 1 277 ? -35.365 -12.118 78.057 1.00 97.06 277 PHE A N 1
ATOM 2171 C CA . PHE A 1 277 ? -34.790 -11.777 79.351 1.00 97.06 277 PHE A CA 1
ATOM 2172 C C . PHE A 1 277 ? -35.641 -10.733 80.084 1.00 97.06 277 PHE A C 1
ATOM 2174 O O . PHE A 1 277 ? -35.971 -10.926 81.255 1.00 97.06 277 PHE A O 1
ATOM 2181 N N . ILE A 1 278 ? -36.059 -9.669 79.389 1.00 96.88 278 ILE A N 1
ATOM 2182 C CA . ILE A 1 278 ? -36.929 -8.631 79.959 1.00 96.88 278 ILE A CA 1
ATOM 2183 C C . ILE A 1 278 ? -38.274 -9.227 80.386 1.00 96.88 278 ILE A C 1
ATOM 2185 O O . ILE A 1 278 ? -38.702 -8.971 81.507 1.00 96.88 278 ILE A O 1
ATOM 2189 N N . MET A 1 279 ? -38.898 -10.075 79.560 1.00 95.88 279 MET A N 1
ATOM 2190 C CA . MET A 1 279 ? -40.163 -10.740 79.905 1.00 95.88 279 MET A CA 1
ATOM 2191 C C . MET A 1 279 ? -40.038 -11.636 81.144 1.00 95.88 279 MET A C 1
ATOM 2193 O O . MET A 1 279 ? -40.936 -11.650 81.982 1.00 95.88 279 MET A O 1
ATOM 2197 N N . ARG A 1 280 ? -38.929 -12.380 81.291 1.00 96.19 280 ARG A N 1
ATOM 2198 C CA . ARG A 1 280 ? -38.674 -13.175 82.508 1.00 96.19 280 ARG A CA 1
ATOM 2199 C C . ARG A 1 280 ? -38.580 -12.275 83.737 1.00 96.19 280 ARG A C 1
ATOM 2201 O O . ARG A 1 280 ? -39.255 -12.535 84.726 1.00 96.19 280 ARG A O 1
ATOM 2208 N N . ARG A 1 281 ? -37.815 -11.184 83.643 1.00 96.25 281 ARG A N 1
ATOM 2209 C CA . ARG A 1 281 ? -37.630 -10.242 84.754 1.00 96.25 281 ARG A CA 1
ATOM 2210 C C . ARG A 1 281 ? -38.914 -9.492 85.113 1.00 96.25 281 ARG A C 1
ATOM 2212 O O . ARG A 1 281 ? -39.167 -9.234 86.285 1.00 96.25 281 ARG A O 1
ATOM 2219 N N . GLU A 1 282 ? -39.728 -9.142 84.119 1.00 96.12 282 GLU A N 1
ATOM 2220 C CA . GLU A 1 282 ? -41.049 -8.547 84.331 1.00 96.12 282 GLU A CA 1
ATOM 2221 C C . GLU A 1 282 ? -41.972 -9.524 85.060 1.00 96.12 282 GLU A C 1
ATOM 2223 O O . GLU A 1 282 ? -42.601 -9.148 86.046 1.00 96.12 282 GLU A O 1
ATOM 2228 N N . ARG A 1 283 ? -42.011 -10.788 84.624 1.00 96.38 283 ARG A N 1
ATOM 2229 C CA . ARG A 1 283 ? -42.813 -11.827 85.273 1.00 96.38 283 ARG A CA 1
ATOM 2230 C C . ARG A 1 283 ? -42.399 -12.042 86.727 1.00 96.38 283 ARG A C 1
ATOM 2232 O O . ARG A 1 283 ? -43.265 -12.056 87.594 1.00 96.38 283 ARG A O 1
ATOM 2239 N N . GLU A 1 284 ? -41.101 -12.149 86.999 1.00 96.00 284 GLU A N 1
ATOM 2240 C CA . GLU A 1 284 ? -40.571 -12.245 88.366 1.00 96.00 284 GLU A CA 1
ATOM 2241 C C . GLU A 1 284 ? -40.990 -11.032 89.216 1.00 96.00 284 GLU A C 1
ATOM 2243 O O . GLU A 1 284 ? -41.436 -11.189 90.351 1.00 96.00 284 GLU A O 1
ATOM 2248 N N . ALA A 1 285 ? -40.917 -9.816 88.660 1.00 95.12 285 ALA A N 1
ATOM 2249 C CA . ALA A 1 285 ? -41.341 -8.599 89.351 1.00 95.12 285 ALA A CA 1
ATOM 2250 C C . ALA A 1 285 ? -42.859 -8.556 89.615 1.00 95.12 285 ALA A C 1
ATOM 2252 O O . ALA A 1 285 ? -43.280 -8.118 90.686 1.00 95.12 285 ALA A O 1
ATOM 2253 N N . GLN A 1 286 ? -43.684 -9.023 88.674 1.00 95.12 286 GLN A N 1
ATOM 2254 C CA . GLN A 1 286 ? -45.137 -9.123 88.841 1.00 95.12 286 GLN A CA 1
ATOM 2255 C C . GLN A 1 286 ? -45.523 -10.190 89.875 1.00 95.12 286 GLN A C 1
ATOM 2257 O O . GLN A 1 286 ? -46.409 -9.946 90.694 1.00 95.12 286 GLN A O 1
ATOM 2262 N N . GLU A 1 287 ? -44.856 -11.348 89.876 1.00 95.31 287 GLU A N 1
ATOM 2263 C CA . GLU A 1 287 ? -45.051 -12.409 90.874 1.00 95.31 287 GLU A CA 1
ATOM 2264 C C . GLU A 1 287 ? -44.669 -11.919 92.280 1.00 95.31 287 GLU A C 1
ATOM 2266 O O . GLU A 1 287 ? -45.443 -12.106 93.219 1.00 95.31 287 GLU A O 1
ATOM 2271 N N . LEU A 1 288 ? -43.546 -11.200 92.412 1.00 95.25 288 LEU A N 1
ATOM 2272 C CA . LEU A 1 288 ? -43.145 -10.541 93.661 1.00 95.25 288 LEU A CA 1
ATOM 2273 C C . LEU A 1 288 ? -44.143 -9.467 94.104 1.00 95.25 288 LEU A C 1
ATOM 2275 O O . LEU A 1 288 ? -44.468 -9.374 95.285 1.00 95.25 288 LEU A O 1
ATOM 2279 N N . TYR A 1 289 ? -44.643 -8.639 93.184 1.00 95.12 289 TYR A N 1
ATOM 2280 C CA . TYR A 1 289 ? -45.664 -7.646 93.519 1.00 95.12 289 TYR A CA 1
ATOM 2281 C C . TYR A 1 289 ? -46.947 -8.319 94.011 1.00 95.12 289 TYR A C 1
ATOM 2283 O O . TYR A 1 289 ? -47.509 -7.897 95.019 1.00 95.12 289 TYR A O 1
ATOM 2291 N N . LYS A 1 290 ? -47.386 -9.387 93.332 1.00 95.56 290 LYS A N 1
ATOM 2292 C CA . LYS A 1 290 ? -48.554 -10.169 93.734 1.00 95.56 290 LYS A CA 1
ATOM 2293 C C . LYS A 1 290 ? -48.368 -10.750 95.135 1.00 95.56 290 LYS A C 1
ATOM 2295 O O . LYS A 1 290 ? -49.231 -10.527 95.971 1.00 95.56 290 LYS A O 1
ATOM 2300 N N . SER A 1 291 ? -47.236 -11.396 95.420 1.00 94.50 291 SER A N 1
ATOM 2301 C CA . SER A 1 291 ? -46.986 -11.966 96.749 1.00 94.50 291 SER A CA 1
ATOM 2302 C C . SER A 1 291 ? -46.960 -10.894 97.843 1.00 94.50 291 SER A C 1
ATOM 2304 O O . SER A 1 291 ? -47.572 -11.071 98.888 1.00 94.50 291 SER A O 1
ATOM 2306 N N . ARG A 1 292 ? -46.308 -9.748 97.599 1.00 93.25 292 ARG A N 1
ATOM 2307 C CA . ARG A 1 292 ? -46.280 -8.621 98.550 1.00 93.25 292 ARG A CA 1
ATOM 2308 C C . ARG A 1 292 ? -47.647 -7.982 98.756 1.00 93.25 292 ARG A C 1
ATOM 2310 O O . ARG A 1 292 ? -47.943 -7.519 99.853 1.00 93.25 292 ARG A O 1
ATOM 2317 N N . ARG A 1 293 ? -48.470 -7.928 97.710 1.00 93.25 293 ARG A N 1
ATOM 2318 C CA . ARG A 1 293 ? -49.847 -7.455 97.813 1.00 93.25 293 ARG A CA 1
ATOM 2319 C C . ARG A 1 293 ? -50.698 -8.431 98.618 1.00 93.25 293 ARG A C 1
ATOM 2321 O O . ARG A 1 293 ? -51.409 -7.972 99.499 1.00 93.25 293 ARG A O 1
ATOM 2328 N N . ASP A 1 294 ? -50.596 -9.729 98.347 1.00 92.38 294 ASP A N 1
ATOM 2329 C CA . ASP A 1 294 ? -51.316 -10.764 99.092 1.00 92.38 294 ASP A CA 1
ATOM 2330 C C . ASP A 1 294 ? -50.932 -10.703 100.590 1.00 92.38 294 ASP A C 1
ATOM 2332 O O . ASP A 1 294 ? -51.814 -10.658 101.444 1.00 92.38 294 ASP A O 1
ATOM 2336 N N . GLU A 1 295 ? -49.638 -10.552 100.917 1.00 90.88 295 GLU A N 1
ATOM 2337 C CA . GLU A 1 295 ? -49.151 -10.307 102.292 1.00 90.88 295 GLU A CA 1
ATOM 2338 C C . GLU A 1 295 ? -49.762 -9.037 102.922 1.00 90.88 295 GLU A C 1
ATOM 2340 O O . GLU A 1 295 ? -50.140 -9.028 104.095 1.00 90.88 295 GLU A O 1
ATOM 2345 N N . LEU A 1 296 ? -49.858 -7.940 102.163 1.00 89.38 296 LEU A N 1
ATOM 2346 C CA . LEU A 1 296 ? -50.452 -6.691 102.645 1.00 89.38 296 LEU A CA 1
ATOM 2347 C C . LEU A 1 296 ? -51.961 -6.832 102.870 1.00 89.38 296 LEU A C 1
ATOM 2349 O O . LEU A 1 296 ? -52.459 -6.380 103.898 1.00 89.38 296 LEU A O 1
ATOM 2353 N N . ASP A 1 297 ? -52.678 -7.468 101.946 1.00 88.06 297 ASP A N 1
ATOM 2354 C CA . ASP A 1 297 ? -54.114 -7.727 102.051 1.00 88.06 297 ASP A CA 1
ATOM 2355 C C . ASP A 1 297 ? -54.408 -8.648 103.258 1.00 88.06 297 ASP A C 1
ATOM 2357 O O . ASP A 1 297 ? -55.364 -8.400 103.998 1.00 88.06 297 ASP A O 1
ATOM 2361 N N . GLU A 1 298 ? -53.550 -9.635 103.545 1.00 87.44 298 GLU A N 1
ATOM 2362 C CA . GLU A 1 298 ? -53.604 -10.453 104.768 1.00 87.44 298 GLU A CA 1
ATOM 2363 C C . GLU A 1 298 ? -53.397 -9.623 106.044 1.00 87.44 298 GLU A C 1
ATOM 2365 O O . GLU A 1 298 ? -54.164 -9.760 107.004 1.00 87.44 298 GLU A O 1
ATOM 2370 N N . LEU A 1 299 ? -52.405 -8.727 106.071 1.00 84.25 299 LEU A N 1
ATOM 2371 C CA . LEU A 1 299 ? -52.172 -7.827 107.207 1.00 84.25 299 LEU A CA 1
ATOM 2372 C C . LEU A 1 299 ? -53.334 -6.843 107.406 1.00 84.25 299 LEU A C 1
ATOM 2374 O O . LEU A 1 299 ? -53.733 -6.573 108.543 1.00 84.25 299 LEU A O 1
ATOM 2378 N N . VAL A 1 300 ? -53.914 -6.320 106.325 1.00 79.88 300 VAL A N 1
ATOM 2379 C CA . VAL A 1 300 ? -55.078 -5.422 106.368 1.00 79.88 300 VAL A CA 1
ATOM 2380 C C . VAL A 1 300 ? -56.331 -6.167 106.837 1.00 79.88 300 VAL A C 1
ATOM 2382 O O . VAL A 1 300 ? -57.053 -5.669 107.698 1.00 79.88 300 VAL A O 1
ATOM 2385 N N . ALA A 1 301 ? -56.572 -7.390 106.364 1.00 75.12 301 ALA A N 1
ATOM 2386 C CA . ALA A 1 301 ? -57.654 -8.239 106.866 1.00 75.12 301 ALA A CA 1
ATOM 2387 C C . ALA A 1 301 ? -57.451 -8.627 108.346 1.00 75.12 301 ALA A C 1
ATOM 2389 O O . ALA A 1 301 ? -58.409 -8.656 109.124 1.00 75.12 301 ALA A O 1
ATOM 2390 N N . GLY A 1 302 ? -56.203 -8.872 108.756 1.00 65.12 302 GLY A N 1
ATOM 2391 C CA . GLY A 1 302 ? -55.821 -9.120 110.146 1.00 65.12 302 GLY A CA 1
ATOM 2392 C C . GLY A 1 302 ? -56.053 -7.908 111.052 1.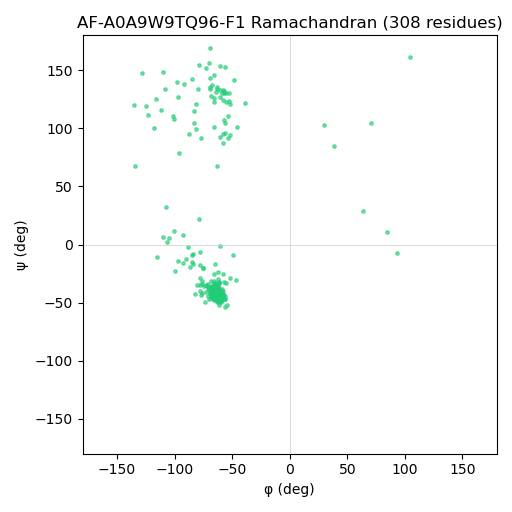00 65.12 302 GLY A C 1
ATOM 2393 O O . GLY A 1 302 ? -56.597 -8.049 112.143 1.00 65.12 302 GLY A O 1
ATOM 2394 N N . THR A 1 303 ? -55.722 -6.703 110.587 1.00 58.25 303 THR A N 1
ATOM 2395 C CA . THR A 1 303 ? -55.923 -5.439 111.325 1.00 58.25 303 THR A CA 1
ATOM 2396 C C . THR A 1 303 ? -57.380 -4.965 111.329 1.00 58.25 303 THR A C 1
ATOM 2398 O O . THR A 1 303 ? -57.840 -4.435 112.340 1.00 58.25 303 THR A O 1
ATOM 2401 N N . ALA A 1 304 ? -58.157 -5.242 110.277 1.00 52.31 304 ALA A N 1
ATOM 2402 C CA . ALA A 1 304 ? -59.605 -5.011 110.244 1.00 52.31 304 ALA A CA 1
ATOM 2403 C C . ALA A 1 304 ? -60.379 -5.908 111.231 1.00 52.31 304 ALA A C 1
ATOM 2405 O O . ALA A 1 304 ? -61.445 -5.520 111.705 1.00 52.31 304 ALA A O 1
ATOM 2406 N N . ARG A 1 305 ? -59.830 -7.075 111.604 1.00 50.53 305 ARG A N 1
ATOM 2407 C CA . ARG A 1 305 ? -60.342 -7.894 112.719 1.00 50.53 305 ARG A CA 1
ATOM 2408 C C . ARG A 1 305 ? -59.937 -7.387 114.105 1.00 50.53 305 ARG A C 1
ATOM 2410 O O . ARG A 1 305 ? -60.566 -7.788 115.077 1.00 50.53 305 ARG A O 1
ATOM 2417 N N . VAL A 1 306 ? -58.916 -6.536 114.210 1.00 52.38 306 VAL A N 1
ATOM 2418 C CA . VAL A 1 306 ? -58.377 -6.060 115.498 1.00 52.38 306 VAL A CA 1
ATOM 2419 C C . VAL A 1 306 ? -58.894 -4.663 115.873 1.00 52.38 306 VAL A C 1
ATOM 2421 O O . VAL A 1 306 ? -58.987 -4.363 117.056 1.00 52.38 306 VAL A O 1
ATOM 2424 N N . ASN A 1 307 ? -59.342 -3.844 114.913 1.00 51.69 307 ASN A N 1
ATOM 2425 C CA . ASN A 1 307 ? -59.852 -2.487 115.183 1.00 51.69 307 ASN A CA 1
ATOM 2426 C C . ASN A 1 307 ? -61.383 -2.340 115.036 1.00 51.69 307 ASN A C 1
ATOM 2428 O O . ASN A 1 307 ? -61.878 -1.279 114.655 1.00 51.69 307 ASN A O 1
ATOM 2432 N N . GLY A 1 308 ? -62.141 -3.395 115.348 1.00 44.53 308 GLY A N 1
ATOM 2433 C CA . GLY A 1 308 ? -63.604 -3.384 115.402 1.00 44.53 308 GLY A CA 1
ATOM 2434 C C . GLY A 1 308 ? -64.143 -3.697 116.801 1.00 44.53 308 GLY A C 1
ATOM 2435 O O . GLY A 1 308 ? -64.277 -4.866 117.140 1.00 44.53 308 GLY A O 1
ATOM 2436 N N . TRP A 1 309 ? -64.526 -2.635 117.526 1.00 37.50 309 TRP A N 1
ATOM 2437 C CA . TRP A 1 309 ? -65.375 -2.586 118.736 1.00 37.50 309 TRP A CA 1
ATOM 2438 C C . TRP A 1 309 ? -64.811 -3.126 120.068 1.00 37.50 309 TRP A C 1
ATOM 2440 O O . TRP A 1 309 ? -64.821 -4.329 120.314 1.00 37.50 309 TRP A O 1
ATOM 2450 N N . HIS A 1 310 ? -64.426 -2.218 120.977 1.00 39.44 310 HIS A N 1
ATOM 2451 C CA . HIS A 1 310 ? -65.210 -1.795 122.158 1.00 39.44 310 HIS A CA 1
ATOM 2452 C C . HIS A 1 310 ? -64.411 -0.869 123.083 1.00 39.44 310 HIS A C 1
ATOM 2454 O O . HIS A 1 310 ? -63.193 -1.100 123.243 1.00 39.44 310 HIS A O 1
#

Sequence (310 aa):
MRSKLASLPKPKETEWELEELPSESAEPAAAVEYSEEDSAERDRREREAREKAAQAEFKRQSQAYQRGLPRPAVLDLSALMERASHVADPIEGLIAKEAAIILAHDSRRYPVPGAKVEGTAPKLTRVDDRFLEAARSAIAAEVASTSAQEQQQAWQEQFDDVWSSTHAKCLPGLDNYADDEEEQNAFQEEQRMIGAFDNVQESLLATAERGNKLEKKLSLHYGGYQNRAKTLRAKILEANAALPKLQDDLEAFRNLQISEGAAVSSRLEKLREEVSFIMRREREAQELYKSRRDELDELVAGTARVNGWH

pLDDT: mean 81.53, std 16.43, range [37.5, 98.12]

Secondary structure (DSSP, 8-state):
-HHHHTTSPPPP--------------------------HHHHHHHHHHHHHHHHHHHHHHS-HHHHTT----SEEEHHHHHHHHHH-SSHHHHHHHHHHHHHHHHHHHHSPPTT-EEES-PPPPP---HHHHHHHHHHHHHHHTSHHHHHHHHHHHHHHHHHHHHHHTTS-TTSS--S-TTSTT-HHHHHHHHHHHHHHHHHHHHHHHHHHHHHHHHHHHHHHHHHHHHHHHHHHHHHHHHHHHHHHHHHHHHHHHHHHHHHHHHHHHHHHHHHHHHHHHHHHHHHHHHHHHHHHHHHHHHHHHTTSS--

Foldseek 3Di:
DVVVVVPDPDDDPDPDPPPDDDDDDPDPPPPPPPPPPPVVVVVVVVVVVVVVVVVVVLVVADPCSNVVHDADQEEELVVQLVVLVPDPDPVSSVVSNVVSLSSLVCCVVPPDVNHDYHDDRDDDDDDDPVVVVVVVVVVVVVCVDPVNVVVVVVCVVCVVVVVCVQCVPDDVPLDDPDDPVPVPPPVVSVVSVVVVVVVVVVVVVVVVVVVVVVVVVCCVVCVVVVVVVVVVVVVVVVCVVVVVVVVVVVVVVVVVVVVVVVVVVVVVVVVVVVVVVVVVVVVVVVVVVVVVVVVVVVVVVVVVVVPDDD

InterPro domains:
  IPR021786 Pre-mRNA splicing factor component Cdc5p/Cef1, C-terminal [PF11831] (1-157)
  IPR047242 Pre-mRNA splicing factor component CDC5L/Cef1 [PTHR45885] (2-299)

Organism: Penicillium citrinum (NCBI:txid5077)

Mean predicted aligned error: 17.41 Å